Protein AF-A0A8T7GLA3-F1 (afdb_monomer)

pLDDT: mean 78.24, std 24.97, range [33.41, 98.75]

Solvent-accessible surface area (backbone atoms only — not comparable to full-atom values): 12344 Å² total; per-residue (Å²): 142,83,89,78,84,88,80,86,81,84,83,82,81,81,88,79,80,82,88,68,88,82,79,80,79,81,80,80,81,83,77,87,72,87,72,79,88,69,98,75,81,73,80,74,66,59,62,50,69,73,68,49,54,44,80,68,70,45,71,49,79,47,78,35,49,78,40,72,46,48,45,66,37,71,47,84,74,47,76,45,74,75,23,32,35,54,31,32,35,38,39,41,30,40,46,21,38,77,85,63,47,59,69,53,43,47,28,39,18,38,84,92,60,58,43,77,57,80,69,44,76,41,70,94,73,36,40,66,57,47,43,32,32,30,37,35,79,39,61,42,46,99,89,48,51,26,30,30,34,31,39,31,26,83,46,90,56,64,44,69,36,51,86,82,17,31,41,36,41,37,38,44,25,32,29,62,46,80,89,65,77,75,80,79,79,81,86,77,82,83,79,86,84,87,83,85,84,136

Secondary structure (DSSP, 8-state):
--------------------------------------S--SSSSHHHHTS-EEEEEEEEEEE-TT-EE-TT-EEEEEE-TTEEEEEEEEEEEEEB-TT--BSSEEEEEETTEEEE--PEE-GGG-BTTTEEEEEEEE---SS----EEEEE--SSS-EE--TT-EEEEEEEEEEE-TTSTT----------------

Sequence (198 aa):
MNKIYGISIMLALAAAIFSGPMTVSSFAQSTNSTMNMDETIAHSVEEAVSTGLTSVRDSAAILLEGKTLPAGDFIHLYDSTPSHIMNGHIAVKVACDEEQKPVVSVLIGQAPNLVPAELEYISELSQPGKMCLYHVDLMSTDENVITDIAIKNDGTEDIVFGPTSSVVIGVNQIMVSEHEAHGEESHGEETEGHSEEE

Foldseek 3Di:
DDDDDDDDDPPDDDDPPPPDDDDDDDPPDPDPDPDDDDPDPPPPVVVCVVQQKDFDFDKDKFFQAQPKAFAFGKDWDFFQPPKFFAWKKKKWKFAAAQVRHGQKFKWWADPPDTDGADWDWDPVPDDHRGITITMDIDHADPVGTTGTIMIGRNDNGMDRTHPPGIMMMTGGMIGGDPVPPPPDDDDDDDDDDDDDDD

Structure (mmCIF, N/CA/C/O backbone):
data_AF-A0A8T7GLA3-F1
#
_entry.id   AF-A0A8T7GLA3-F1
#
loop_
_atom_site.group_PDB
_atom_site.id
_atom_site.type_symbol
_atom_site.label_atom_id
_atom_site.label_alt_id
_atom_site.label_comp_id
_atom_site.label_asym_id
_atom_site.label_entity_id
_atom_site.label_seq_id
_atom_site.pdbx_PDB_ins_code
_atom_site.Cartn_x
_atom_site.Cartn_y
_atom_site.Cartn_z
_atom_site.occupancy
_atom_site.B_iso_or_equiv
_atom_site.auth_seq_id
_atom_site.auth_comp_id
_atom_site.auth_asym_id
_atom_site.auth_atom_id
_atom_site.pdbx_PDB_model_num
ATOM 1 N N . MET A 1 1 ? -55.300 -10.976 38.439 1.00 49.34 1 MET A N 1
ATOM 2 C CA . MET A 1 1 ? -55.909 -11.985 37.545 1.00 49.34 1 MET A CA 1
ATOM 3 C C . MET A 1 1 ? -56.757 -11.250 36.523 1.00 49.34 1 MET A C 1
ATOM 5 O O . MET A 1 1 ? -57.714 -10.621 36.934 1.00 49.34 1 MET A O 1
ATOM 9 N N . ASN A 1 2 ? -56.350 -11.255 35.251 1.00 43.88 2 ASN A N 1
ATOM 10 C CA . ASN A 1 2 ? -57.221 -11.229 34.069 1.00 43.88 2 ASN A CA 1
ATOM 11 C C . ASN A 1 2 ? -56.346 -11.464 32.830 1.00 43.88 2 ASN A C 1
ATOM 13 O O . ASN A 1 2 ? -55.413 -10.713 32.563 1.00 43.88 2 ASN A O 1
ATOM 17 N N . LYS A 1 3 ? -56.616 -12.582 32.149 1.00 44.94 3 LYS A N 1
ATOM 18 C CA . LYS A 1 3 ? -56.000 -13.007 30.889 1.00 44.94 3 LYS A CA 1
ATOM 19 C C . LYS A 1 3 ? -56.639 -12.219 29.747 1.00 44.94 3 LYS A C 1
ATOM 21 O O . LYS A 1 3 ? -57.864 -12.190 29.671 1.00 44.94 3 LYS A O 1
ATOM 26 N N . ILE A 1 4 ? -55.836 -11.677 28.834 1.00 56.00 4 ILE A N 1
ATOM 27 C CA . ILE A 1 4 ? -56.306 -11.268 27.508 1.00 56.00 4 ILE A CA 1
ATOM 28 C C . ILE A 1 4 ? -55.386 -11.907 26.463 1.00 56.00 4 ILE A C 1
ATOM 30 O O . ILE A 1 4 ? -54.165 -11.789 26.520 1.00 56.00 4 ILE A O 1
ATOM 34 N N . TYR A 1 5 ? -56.042 -12.659 25.583 1.00 51.84 5 TYR A N 1
ATOM 35 C CA . TYR A 1 5 ? -55.587 -13.306 24.356 1.00 51.84 5 TYR A CA 1
ATOM 36 C C . TYR A 1 5 ? -54.812 -12.300 23.475 1.00 51.84 5 TYR A C 1
ATOM 38 O O . TYR A 1 5 ? -55.191 -11.141 23.390 1.00 51.84 5 TYR A O 1
ATOM 46 N N . GLY A 1 6 ? -53.687 -12.627 22.843 1.00 50.59 6 GLY A N 1
ATOM 47 C CA . GLY A 1 6 ? -53.566 -13.708 21.874 1.00 50.59 6 GLY A CA 1
ATOM 48 C C . GLY A 1 6 ? -54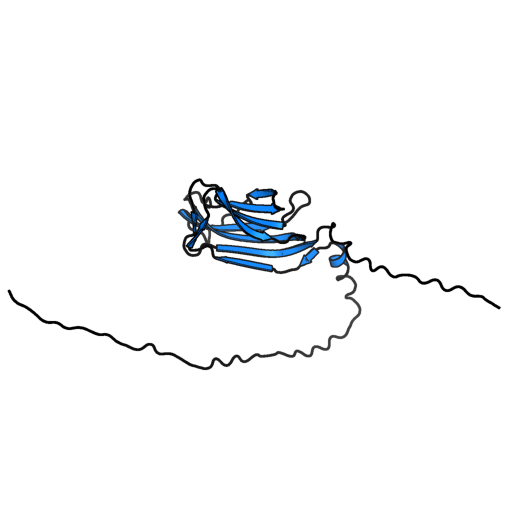.034 -13.227 20.498 1.00 50.59 6 GLY A C 1
ATOM 49 O O . GLY A 1 6 ? -55.111 -13.619 20.070 1.00 50.59 6 GLY A O 1
ATOM 50 N N . ILE A 1 7 ? -53.241 -12.391 19.815 1.00 53.91 7 ILE A N 1
ATOM 51 C CA . ILE A 1 7 ? -53.352 -12.186 18.363 1.00 53.91 7 ILE A CA 1
ATOM 52 C C . ILE A 1 7 ? -51.942 -12.244 17.776 1.00 53.91 7 ILE A C 1
ATOM 54 O O . ILE A 1 7 ? -51.137 -11.326 17.909 1.00 53.91 7 ILE A O 1
ATOM 58 N N . SER A 1 8 ? -51.656 -13.391 17.169 1.00 48.69 8 SER A N 1
ATOM 59 C CA . SER A 1 8 ? -50.499 -13.643 16.324 1.00 48.69 8 SER A CA 1
ATOM 60 C C . SER A 1 8 ? -50.761 -12.979 14.972 1.00 48.69 8 SER A C 1
ATOM 62 O O . SER A 1 8 ? -51.680 -13.381 14.260 1.00 48.69 8 SER A O 1
ATOM 64 N N . ILE A 1 9 ? -50.000 -11.937 14.633 1.00 52.78 9 ILE A N 1
ATOM 65 C CA . ILE A 1 9 ? -50.002 -11.358 13.285 1.00 52.78 9 ILE A CA 1
ATOM 66 C C . ILE A 1 9 ? -48.826 -11.983 12.537 1.00 52.78 9 ILE A C 1
ATOM 68 O O . ILE A 1 9 ? -47.699 -11.496 12.567 1.00 52.78 9 ILE A O 1
ATOM 72 N N . MET A 1 10 ? -49.111 -13.115 11.898 1.00 53.59 10 MET A N 1
ATOM 73 C CA . MET A 1 10 ? -48.344 -13.631 10.768 1.00 53.59 10 MET A CA 1
ATOM 74 C C . MET A 1 10 ? -48.528 -12.652 9.605 1.00 53.59 10 MET A C 1
ATOM 76 O O . MET A 1 10 ? -49.534 -12.706 8.898 1.00 53.59 10 MET A O 1
ATOM 80 N N . LEU A 1 11 ? -47.576 -11.739 9.417 1.00 47.25 11 LEU A N 1
ATOM 81 C CA . LEU A 1 11 ? -47.499 -10.931 8.205 1.00 47.25 11 LEU A CA 1
ATOM 82 C C . LEU A 1 11 ? -46.612 -11.670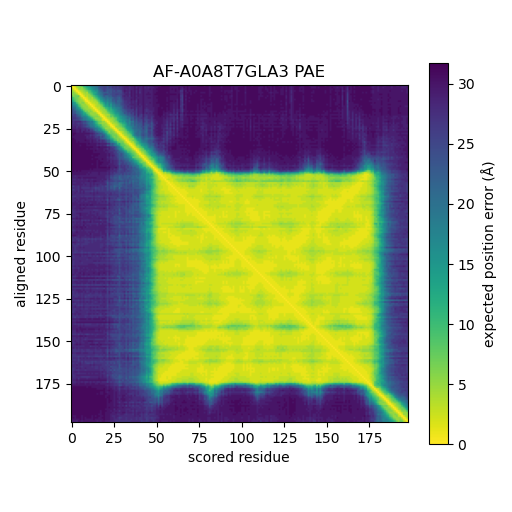 7.196 1.00 47.25 11 LEU A C 1
ATOM 84 O O . LEU A 1 11 ? -45.400 -11.485 7.146 1.00 47.25 11 LEU A O 1
ATOM 88 N N . ALA A 1 12 ? -47.229 -12.556 6.421 1.00 53.78 12 ALA A N 1
ATOM 89 C CA . ALA A 1 12 ? -46.631 -13.113 5.219 1.00 53.78 12 ALA A CA 1
ATOM 90 C C . ALA A 1 12 ? -47.012 -12.212 4.043 1.00 53.78 12 ALA A C 1
ATOM 92 O O . ALA A 1 12 ? -48.188 -12.155 3.694 1.00 53.78 12 ALA A O 1
ATOM 93 N N . LEU A 1 13 ? -46.050 -11.536 3.409 1.00 44.47 13 LEU A N 1
ATOM 94 C CA . LEU A 1 13 ? -46.281 -10.989 2.074 1.00 44.47 13 LEU A CA 1
ATOM 95 C C . LEU A 1 13 ? -45.017 -11.033 1.200 1.00 44.47 13 LEU A C 1
ATOM 97 O O . LEU A 1 13 ? -44.117 -10.209 1.309 1.00 44.47 13 LEU A O 1
ATOM 101 N N . ALA A 1 14 ? -45.033 -12.052 0.336 1.00 48.28 14 ALA A N 1
ATOM 102 C CA . ALA A 1 14 ? -44.617 -12.073 -1.065 1.00 48.28 14 ALA A CA 1
ATOM 103 C C . ALA A 1 14 ? -43.202 -11.584 -1.438 1.00 48.28 14 ALA A C 1
ATOM 105 O O . ALA A 1 14 ? -42.997 -10.440 -1.834 1.00 48.28 14 ALA A O 1
ATOM 106 N N . ALA A 1 15 ? -42.259 -12.530 -1.490 1.00 48.44 15 ALA A N 1
ATOM 107 C CA . ALA A 1 15 ? -41.111 -12.434 -2.386 1.00 48.44 15 ALA A CA 1
ATOM 108 C C . ALA A 1 15 ? -41.593 -12.613 -3.838 1.00 48.44 15 ALA A C 1
ATOM 110 O O . ALA A 1 15 ? -41.929 -13.719 -4.263 1.00 48.44 15 ALA A O 1
ATOM 111 N N . ALA A 1 16 ? -41.658 -11.520 -4.598 1.00 50.34 16 ALA A N 1
ATOM 112 C CA . ALA A 1 16 ? -41.840 -11.579 -6.042 1.00 50.34 16 ALA A CA 1
ATOM 113 C C . ALA A 1 16 ? -40.512 -12.001 -6.688 1.00 50.34 16 ALA A C 1
ATOM 115 O O . ALA A 1 16 ? -39.596 -11.197 -6.845 1.00 50.34 16 ALA A O 1
ATOM 116 N N . ILE A 1 17 ? -40.399 -13.283 -7.037 1.00 54.44 17 ILE A N 1
ATOM 117 C CA . ILE A 1 17 ? -39.294 -13.804 -7.845 1.00 54.44 17 ILE A CA 1
ATOM 118 C C . ILE A 1 17 ? -39.554 -13.366 -9.287 1.00 54.44 17 ILE A C 1
ATOM 120 O O . ILE A 1 17 ? -40.409 -13.919 -9.976 1.00 54.44 17 ILE A O 1
ATOM 124 N N . PHE A 1 18 ? -38.836 -12.340 -9.734 1.00 48.19 18 PHE A N 1
ATOM 125 C CA . PHE A 1 18 ? -38.857 -11.893 -11.122 1.00 48.19 18 PHE A CA 1
ATOM 126 C C . PHE A 1 18 ? -37.907 -12.785 -11.939 1.00 48.19 18 PHE A C 1
ATOM 128 O O . PHE A 1 18 ? -36.746 -12.454 -12.155 1.00 48.19 18 PHE A O 1
ATOM 135 N N . SER A 1 19 ? -38.376 -13.964 -12.356 1.00 54.00 19 SER A N 1
ATOM 136 C CA . SER A 1 19 ? -37.666 -14.823 -13.312 1.00 54.00 19 SER A CA 1
ATOM 137 C C . SER A 1 19 ? -37.956 -14.355 -14.741 1.00 54.00 19 SER A C 1
ATOM 139 O O . SER A 1 19 ? -38.831 -14.893 -15.419 1.00 54.00 19 SER A O 1
ATOM 141 N N . GLY A 1 20 ? -37.247 -13.316 -15.180 1.00 49.53 20 GLY A N 1
ATOM 142 C CA . GLY A 1 20 ? -37.184 -12.909 -16.585 1.00 49.53 20 GLY A CA 1
ATOM 143 C C . GLY A 1 20 ? -35.892 -13.422 -17.234 1.00 49.53 20 GLY A C 1
ATOM 144 O O . GLY A 1 20 ? -34.832 -13.279 -16.624 1.00 49.53 20 GLY A O 1
ATOM 145 N N . PRO A 1 21 ? -35.923 -14.007 -18.446 1.00 57.28 21 PRO A N 1
ATOM 146 C CA . PRO A 1 21 ? -34.696 -14.300 -19.175 1.00 57.28 21 PRO A CA 1
ATOM 147 C C . PRO A 1 21 ? -34.042 -12.980 -19.609 1.00 57.28 21 PRO A C 1
ATOM 149 O O . PRO A 1 21 ? -34.578 -12.264 -20.453 1.00 57.28 21 PRO A O 1
ATOM 152 N N . MET A 1 22 ? -32.881 -12.645 -19.037 1.00 55.03 22 MET A N 1
ATOM 153 C CA . MET A 1 22 ? -32.002 -11.627 -19.616 1.00 55.03 22 MET A CA 1
ATOM 154 C C . MET A 1 22 ? -31.403 -12.197 -20.903 1.00 55.03 22 MET A C 1
ATOM 156 O O . MET A 1 22 ? -30.490 -13.019 -20.877 1.00 55.03 22 MET A O 1
ATOM 160 N N . THR A 1 23 ? -31.938 -11.776 -22.044 1.00 50.97 23 THR A N 1
ATOM 161 C CA . THR A 1 23 ? -31.300 -11.967 -23.344 1.00 50.97 23 THR A CA 1
ATOM 162 C C . THR A 1 23 ? -30.118 -11.007 -23.444 1.00 50.97 23 THR A C 1
ATOM 164 O O . THR A 1 23 ? -30.303 -9.803 -23.617 1.00 50.97 23 THR A O 1
ATOM 167 N N . VAL A 1 24 ? -28.900 -11.528 -23.324 1.00 51.94 24 VAL A N 1
ATOM 168 C CA . VAL A 1 24 ? -27.679 -10.815 -23.714 1.00 51.94 24 VAL A CA 1
ATOM 169 C C . VAL A 1 24 ? -27.588 -10.817 -25.238 1.00 51.94 24 VAL A C 1
ATOM 171 O O . VAL A 1 24 ? -27.260 -11.828 -25.853 1.00 51.94 24 VAL A O 1
ATOM 174 N N . SER A 1 25 ? -27.898 -9.682 -25.861 1.00 48.75 25 SER A N 1
ATOM 175 C CA . SER A 1 25 ? -27.565 -9.444 -27.265 1.00 48.75 25 SER A CA 1
ATOM 176 C C . SER A 1 25 ? -26.086 -9.067 -27.356 1.00 48.75 25 SER A C 1
ATOM 178 O O . SER A 1 25 ? -25.726 -7.910 -27.145 1.00 48.75 25 SER A O 1
ATOM 180 N N . SER A 1 26 ? -25.217 -10.032 -27.662 1.00 41.69 26 SER A N 1
ATOM 181 C CA . SER A 1 26 ? -23.860 -9.733 -28.133 1.00 41.69 26 SER A CA 1
ATOM 182 C C . SER A 1 26 ? -23.960 -9.056 -29.498 1.00 41.69 26 SER A C 1
ATOM 184 O O . SER A 1 26 ? -24.255 -9.705 -30.499 1.00 41.69 26 SER A O 1
ATOM 186 N N . PHE A 1 27 ? -23.696 -7.753 -29.559 1.00 52.34 27 PHE A N 1
ATOM 187 C CA . PHE A 1 27 ? -23.366 -7.099 -30.820 1.00 52.34 27 PHE A CA 1
ATOM 188 C C . PHE A 1 27 ? -21.890 -7.366 -31.117 1.00 52.34 27 PHE A C 1
ATOM 190 O O . PHE A 1 27 ? -21.010 -6.664 -30.630 1.00 52.34 27 PHE A O 1
ATOM 197 N N . ALA A 1 28 ? -21.614 -8.398 -31.913 1.00 45.25 28 ALA A N 1
ATOM 198 C CA . ALA A 1 28 ? -20.342 -8.501 -32.612 1.00 45.25 28 ALA A CA 1
ATOM 199 C C . ALA A 1 28 ? -20.341 -7.443 -33.727 1.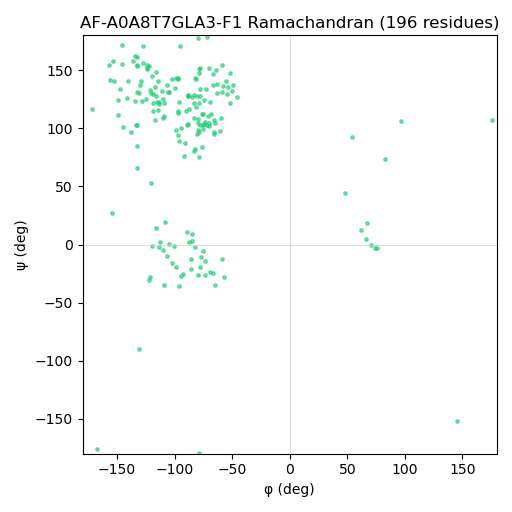00 45.25 28 ALA A C 1
ATOM 201 O O . ALA A 1 28 ? -21.007 -7.613 -34.748 1.00 45.25 28 ALA A O 1
ATOM 202 N N . GLN A 1 29 ? -19.641 -6.324 -33.531 1.00 42.34 29 GLN A N 1
ATOM 203 C CA . GLN A 1 29 ? -19.318 -5.436 -34.646 1.00 42.34 29 GLN A CA 1
ATOM 204 C C . GLN A 1 29 ? -18.145 -6.051 -35.412 1.00 42.34 29 GLN A C 1
ATOM 206 O O . GLN A 1 29 ? -17.002 -5.999 -34.974 1.00 42.34 29 GLN A O 1
ATOM 211 N N . SER A 1 30 ? -18.449 -6.663 -36.556 1.00 42.66 30 SER A N 1
ATOM 212 C CA . SER A 1 30 ? -17.461 -6.929 -37.598 1.00 42.66 30 SER A CA 1
ATOM 213 C C . SER A 1 30 ? -17.254 -5.628 -38.370 1.00 42.66 30 SER A C 1
ATOM 215 O O . SER A 1 30 ? -18.067 -5.255 -39.216 1.00 42.66 30 SER A O 1
ATOM 217 N N . THR A 1 31 ? -16.194 -4.895 -38.045 1.00 40.44 31 THR A N 1
ATOM 218 C CA . THR A 1 31 ? -15.678 -3.833 -38.906 1.00 40.44 31 THR A CA 1
ATOM 219 C C . THR A 1 31 ? -14.677 -4.452 -39.871 1.00 40.44 31 THR A C 1
ATOM 221 O O . THR A 1 31 ? -13.548 -4.784 -39.522 1.00 40.44 31 THR A O 1
ATOM 224 N N . ASN A 1 32 ? -15.123 -4.632 -41.111 1.00 46.34 32 ASN A N 1
ATOM 225 C CA . ASN A 1 32 ? -14.262 -4.966 -42.233 1.00 46.34 32 ASN A CA 1
ATOM 226 C C . ASN A 1 32 ? -13.516 -3.693 -42.662 1.00 46.34 32 ASN A C 1
ATOM 228 O O . ASN A 1 32 ? -13.972 -2.966 -43.544 1.00 46.34 32 ASN A O 1
ATOM 232 N N . SER A 1 33 ? -12.409 -3.388 -41.988 1.00 38.78 33 SER A N 1
ATOM 233 C CA . SER A 1 33 ? -11.501 -2.318 -42.397 1.00 38.78 33 SER A CA 1
ATOM 234 C C . SER A 1 33 ? -10.353 -2.928 -43.187 1.00 38.78 33 SER A C 1
ATOM 236 O O . SER A 1 33 ? -9.359 -3.374 -42.620 1.00 38.78 33 SER A O 1
ATOM 238 N N . THR A 1 34 ? -10.488 -2.944 -44.511 1.00 43.06 34 THR A N 1
ATOM 239 C CA . THR A 1 34 ? -9.358 -3.139 -45.420 1.00 43.06 34 THR A CA 1
ATOM 240 C C . THR A 1 34 ? -8.435 -1.930 -45.266 1.00 43.06 34 THR A C 1
ATOM 242 O O . THR A 1 34 ? -8.684 -0.879 -45.854 1.00 43.06 34 THR A O 1
ATOM 245 N N . MET A 1 35 ? -7.406 -2.037 -44.426 1.00 35.19 35 MET A N 1
ATOM 246 C CA . MET A 1 35 ? -6.334 -1.047 -44.385 1.00 35.19 35 MET A CA 1
ATOM 247 C C . MET A 1 35 ? -5.280 -1.441 -45.412 1.00 35.19 35 MET A C 1
ATOM 249 O O . MET A 1 35 ? -4.674 -2.508 -45.329 1.00 35.19 35 MET A O 1
ATOM 253 N N . ASN A 1 36 ? -5.119 -0.569 -46.404 1.00 39.50 36 ASN A N 1
ATOM 254 C CA . ASN A 1 36 ? -3.977 -0.560 -47.301 1.00 39.50 36 ASN A CA 1
ATOM 255 C C . ASN A 1 36 ? -2.705 -0.564 -46.447 1.00 39.50 36 ASN A C 1
ATOM 257 O O . ASN A 1 36 ? -2.528 0.323 -45.612 1.00 39.50 36 ASN A O 1
ATOM 261 N N . MET A 1 37 ? -1.853 -1.572 -46.641 1.00 47.38 37 MET A N 1
ATOM 262 C CA . MET A 1 37 ? -0.477 -1.515 -46.169 1.00 47.38 37 MET A CA 1
ATOM 263 C C . MET A 1 37 ? 0.206 -0.398 -46.952 1.00 47.38 37 MET A C 1
ATOM 265 O O . MET A 1 37 ? 0.473 -0.558 -48.141 1.00 47.38 37 MET A O 1
ATOM 269 N N . ASP A 1 38 ? 0.416 0.736 -46.294 1.00 33.41 38 ASP A N 1
ATOM 270 C CA . ASP A 1 38 ? 1.442 1.681 -46.696 1.00 33.41 38 ASP A CA 1
ATOM 271 C C . ASP A 1 38 ? 2.600 1.570 -45.704 1.00 33.41 38 ASP A C 1
ATOM 273 O O . ASP A 1 38 ? 2.439 1.478 -44.483 1.00 33.41 38 ASP A O 1
ATOM 277 N N . GLU A 1 39 ? 3.766 1.451 -46.301 1.00 46.47 39 GLU A N 1
ATOM 278 C CA . GLU A 1 39 ? 5.026 0.949 -45.793 1.00 46.47 39 GLU A CA 1
ATOM 279 C C . GLU A 1 39 ? 5.703 2.032 -44.944 1.00 46.47 39 GLU A C 1
ATOM 281 O O . GLU A 1 39 ? 6.602 2.731 -45.400 1.00 46.47 39 GLU A O 1
ATOM 286 N N . THR A 1 40 ? 5.228 2.276 -43.715 1.00 43.28 40 THR A N 1
ATOM 287 C CA . THR A 1 40 ? 5.926 3.199 -42.786 1.00 43.28 40 THR A CA 1
ATOM 288 C C . THR A 1 40 ? 5.673 2.934 -41.294 1.00 43.28 40 THR A C 1
ATOM 290 O O . THR A 1 40 ? 5.798 3.837 -40.471 1.00 43.28 40 THR A O 1
ATOM 293 N N . ILE A 1 41 ? 5.360 1.693 -40.900 1.00 48.34 41 ILE A N 1
ATOM 294 C CA . ILE A 1 41 ? 5.310 1.272 -39.481 1.00 48.34 41 ILE A CA 1
ATOM 295 C C . ILE A 1 41 ? 6.308 0.134 -39.236 1.00 48.34 41 ILE A C 1
ATOM 297 O O . ILE A 1 41 ? 5.966 -0.937 -38.752 1.00 48.34 41 ILE A O 1
ATOM 301 N N . ALA A 1 42 ? 7.564 0.358 -39.613 1.00 42.06 42 ALA A N 1
ATOM 302 C CA . ALA A 1 42 ? 8.684 -0.483 -39.181 1.00 42.06 42 ALA A CA 1
ATOM 303 C C . ALA A 1 42 ? 9.570 0.227 -38.142 1.00 42.06 42 ALA A C 1
ATOM 305 O O . ALA A 1 42 ? 10.402 -0.409 -37.515 1.00 42.06 42 ALA A O 1
ATOM 306 N N . HIS A 1 43 ? 9.371 1.530 -37.898 1.00 39.81 43 HIS A N 1
ATOM 307 C CA . HIS A 1 43 ? 10.313 2.325 -37.100 1.00 39.81 43 HIS A CA 1
ATOM 308 C C . HIS A 1 43 ? 9.857 2.667 -35.672 1.00 39.81 43 HIS A C 1
ATOM 310 O O . HIS A 1 43 ? 10.597 3.323 -34.947 1.00 39.81 43 HIS A O 1
ATOM 316 N N . SER A 1 44 ? 8.665 2.233 -35.249 1.00 41.59 44 SER A N 1
ATOM 317 C CA . SER A 1 44 ? 8.158 2.466 -33.883 1.00 41.59 44 SER A CA 1
ATOM 318 C C . SER A 1 44 ? 7.881 1.185 -33.094 1.00 41.59 44 SER A C 1
ATOM 320 O O . SER A 1 44 ? 7.455 1.262 -31.946 1.00 41.59 44 SER A O 1
ATOM 322 N N . VAL A 1 45 ? 8.090 0.014 -33.702 1.00 46.53 45 VAL A N 1
ATOM 323 C CA . VAL A 1 45 ? 7.922 -1.292 -33.042 1.00 46.53 45 VAL A CA 1
ATOM 324 C C . VAL A 1 45 ? 9.267 -1.864 -32.580 1.00 46.53 45 VAL A C 1
ATOM 326 O O . VAL A 1 45 ? 9.293 -2.684 -31.671 1.00 46.53 45 VAL A O 1
ATOM 329 N N . GLU A 1 46 ? 10.386 -1.383 -33.131 1.00 42.81 46 GLU A N 1
ATOM 330 C CA . GLU A 1 46 ? 11.726 -1.857 -32.757 1.00 42.81 46 GLU A CA 1
ATOM 331 C C . GLU A 1 46 ? 12.331 -1.148 -31.530 1.00 42.81 46 GLU A C 1
ATOM 3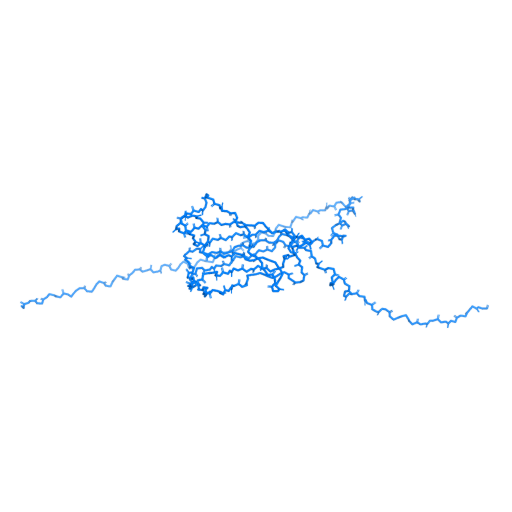33 O O . GLU A 1 46 ? 13.161 -1.737 -30.845 1.00 42.81 46 GLU A O 1
ATOM 338 N N . GLU A 1 47 ? 11.883 0.058 -31.155 1.00 41.91 47 GLU A N 1
ATOM 339 C CA . GLU A 1 47 ? 12.422 0.734 -29.954 1.00 41.91 47 GLU A CA 1
ATOM 340 C C . GLU A 1 47 ? 11.830 0.229 -28.627 1.00 41.91 47 GLU A C 1
ATOM 342 O O . GLU A 1 47 ? 12.503 0.264 -27.597 1.00 41.91 47 GLU A O 1
ATOM 347 N N . ALA A 1 48 ? 10.602 -0.302 -28.626 1.00 44.34 48 ALA A N 1
ATOM 348 C CA . ALA A 1 48 ? 10.021 -0.909 -27.423 1.00 44.34 48 ALA A CA 1
ATOM 349 C C . ALA A 1 48 ? 10.649 -2.279 -27.103 1.00 44.34 48 ALA A C 1
ATOM 351 O O . ALA A 1 48 ? 10.720 -2.676 -25.944 1.00 44.34 48 A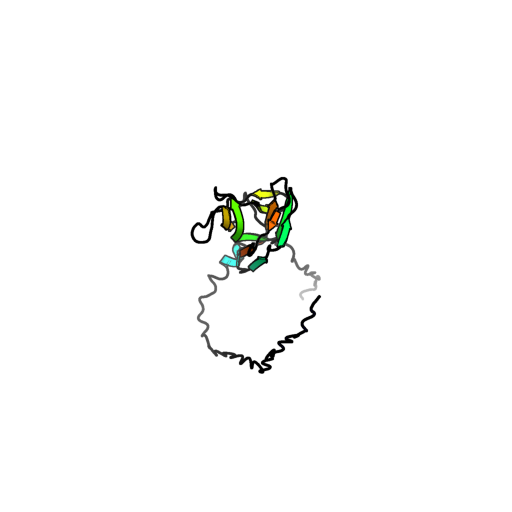LA A O 1
ATOM 352 N N . VAL A 1 49 ? 11.166 -2.974 -28.119 1.00 49.38 49 VAL A N 1
ATOM 353 C CA . VAL A 1 49 ? 11.863 -4.260 -27.962 1.00 49.38 49 VAL A CA 1
ATOM 354 C C . VAL A 1 49 ? 13.301 -4.066 -27.454 1.00 49.38 49 VAL A C 1
ATOM 356 O O . VAL A 1 49 ? 13.866 -4.978 -26.863 1.00 49.38 49 VAL A O 1
ATOM 359 N N . SER A 1 50 ? 13.876 -2.863 -27.583 1.00 52.38 50 SER A N 1
ATOM 360 C CA . SER A 1 50 ? 15.253 -2.580 -27.150 1.00 52.38 50 SER A CA 1
ATOM 361 C C . SER A 1 50 ? 15.401 -2.191 -25.671 1.00 52.38 50 SER A C 1
ATOM 363 O O . SER A 1 50 ? 16.529 -2.147 -25.187 1.00 52.38 50 SER A O 1
ATOM 365 N N . THR A 1 51 ? 14.316 -1.884 -24.949 1.00 61.16 51 THR A N 1
ATOM 366 C CA . THR A 1 51 ? 14.380 -1.441 -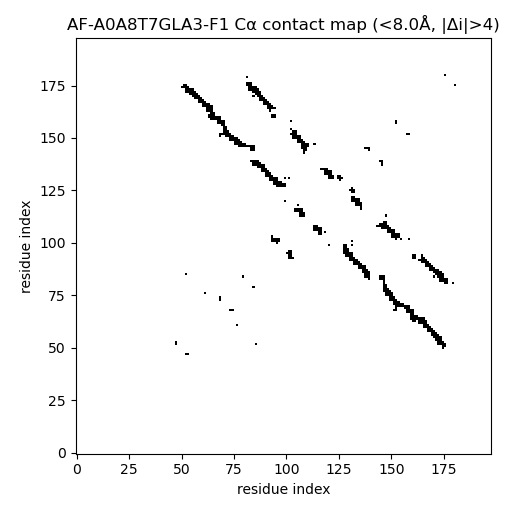23.535 1.00 61.16 51 THR A CA 1
ATOM 367 C C . THR A 1 51 ? 13.839 -2.466 -22.539 1.00 61.16 51 THR A C 1
ATOM 369 O O . THR A 1 51 ? 13.874 -2.217 -21.340 1.00 61.16 51 THR A O 1
ATOM 372 N N . GLY A 1 52 ? 13.290 -3.597 -23.002 1.00 78.00 52 GLY A N 1
ATOM 373 C CA . GLY A 1 52 ? 12.634 -4.583 -22.131 1.00 78.00 52 GLY A CA 1
ATOM 374 C C . GLY A 1 52 ? 11.344 -4.083 -21.459 1.00 78.00 52 GLY A C 1
ATOM 375 O O . GLY A 1 52 ? 10.753 -4.805 -20.655 1.00 78.00 52 GLY A O 1
ATOM 376 N N . LEU A 1 53 ? 10.885 -2.866 -21.779 1.00 89.94 53 LEU A N 1
ATOM 377 C CA . LEU A 1 53 ? 9.703 -2.238 -21.194 1.00 89.94 53 LEU A CA 1
ATOM 378 C C . LEU A 1 53 ? 8.422 -2.755 -21.864 1.00 89.94 53 LEU A C 1
ATOM 380 O O . LEU A 1 53 ? 8.181 -2.532 -23.049 1.00 89.94 53 LEU A O 1
ATOM 384 N N . THR A 1 54 ? 7.552 -3.386 -21.081 1.00 94.25 54 THR A N 1
ATOM 385 C CA . THR A 1 54 ? 6.283 -3.965 -21.541 1.00 94.25 54 THR A CA 1
ATOM 386 C C . THR A 1 54 ? 5.101 -3.276 -20.869 1.00 94.25 54 THR A C 1
ATOM 388 O O . THR A 1 54 ? 5.103 -3.067 -19.657 1.00 94.25 54 THR A O 1
ATOM 391 N N . SER A 1 55 ? 4.053 -2.943 -21.630 1.00 95.25 55 SER A N 1
ATOM 392 C CA . SER A 1 55 ? 2.784 -2.475 -21.054 1.00 95.25 55 SER A CA 1
ATOM 393 C C . SER A 1 55 ? 1.861 -3.654 -20.744 1.00 95.25 55 SER A C 1
ATOM 395 O O . SER A 1 55 ? 1.614 -4.476 -21.622 1.00 95.25 55 SER A O 1
ATOM 397 N N . VAL A 1 56 ? 1.337 -3.723 -19.515 1.00 94.19 56 VAL A N 1
ATOM 398 C CA . VAL A 1 56 ? 0.562 -4.882 -19.020 1.00 94.19 56 VAL A CA 1
ATOM 399 C C . VAL A 1 56 ? -0.862 -4.557 -18.571 1.00 94.19 56 VAL A C 1
ATOM 401 O O . VAL A 1 56 ? -1.734 -5.409 -18.705 1.00 94.19 56 VAL A O 1
ATOM 404 N N . ARG A 1 57 ? -1.136 -3.323 -18.119 1.00 92.38 57 ARG A N 1
ATOM 405 C CA . ARG A 1 57 ? -2.461 -2.893 -17.614 1.00 92.38 57 ARG A CA 1
ATOM 406 C C . ARG A 1 57 ? -3.068 -3.875 -16.598 1.00 92.38 57 ARG A C 1
ATOM 408 O O . ARG A 1 57 ? -4.253 -4.203 -16.678 1.00 92.38 57 ARG A O 1
ATOM 415 N N . ASP A 1 58 ? -2.254 -4.345 -15.667 1.00 95.88 58 ASP A N 1
ATOM 416 C CA . ASP A 1 58 ? -2.691 -5.224 -14.593 1.00 95.88 58 ASP A CA 1
ATOM 417 C C . ASP A 1 58 ? -3.299 -4.400 -13.449 1.00 95.88 58 ASP A C 1
ATOM 419 O O . ASP A 1 58 ? -2.854 -3.287 -13.159 1.00 95.88 58 ASP A O 1
ATOM 423 N N . SER A 1 59 ? -4.349 -4.915 -12.814 1.00 96.56 59 SER A N 1
ATOM 424 C CA . SER A 1 59 ? -4.971 -4.241 -11.678 1.00 96.56 59 SER A CA 1
ATOM 425 C C . SER A 1 59 ? -5.642 -5.217 -10.724 1.00 96.56 59 SER A C 1
ATOM 427 O O . SER A 1 59 ? -6.321 -6.155 -11.143 1.00 96.56 59 SER A O 1
ATOM 429 N N . ALA A 1 60 ? -5.516 -4.943 -9.430 1.00 96.50 60 ALA A N 1
ATOM 430 C CA . ALA A 1 60 ? -6.130 -5.721 -8.368 1.00 96.50 60 ALA A CA 1
ATOM 431 C C . ALA A 1 60 ? -6.871 -4.804 -7.393 1.00 96.50 60 ALA A C 1
ATOM 433 O O . ALA A 1 60 ? -6.360 -3.761 -6.994 1.00 96.50 60 ALA A O 1
ATOM 434 N N . ALA A 1 61 ? -8.068 -5.216 -6.973 1.00 97.62 61 ALA A N 1
ATOM 435 C CA . ALA A 1 61 ? -8.823 -4.572 -5.903 1.00 97.62 61 ALA A CA 1
ATOM 436 C C . ALA A 1 61 ? -9.000 -5.563 -4.747 1.00 97.62 61 ALA A C 1
ATOM 438 O O . ALA A 1 61 ? -9.770 -6.521 -4.833 1.00 97.62 61 ALA A O 1
ATOM 439 N N . ILE A 1 62 ? -8.277 -5.331 -3.656 1.00 98.31 62 ILE A N 1
ATOM 440 C CA . ILE A 1 62 ? -8.292 -6.155 -2.456 1.00 98.31 62 ILE A CA 1
ATOM 441 C C . ILE A 1 62 ? -9.239 -5.516 -1.444 1.00 98.31 62 ILE A C 1
ATOM 443 O O . ILE A 1 62 ? -8.973 -4.439 -0.910 1.00 98.31 62 ILE A O 1
ATOM 447 N N . LEU A 1 63 ? -10.351 -6.194 -1.157 1.00 98.12 63 LEU A N 1
ATOM 448 C CA . LEU A 1 63 ? -11.289 -5.782 -0.115 1.00 98.12 63 LEU A CA 1
ATOM 449 C C . LEU A 1 63 ? -10.794 -6.277 1.243 1.00 98.12 63 LEU A C 1
ATOM 451 O O . LEU A 1 63 ? -10.602 -7.480 1.441 1.00 98.12 63 LEU A O 1
ATOM 455 N N . LEU A 1 64 ? -10.591 -5.348 2.173 1.00 98.12 64 LEU A N 1
ATOM 456 C CA . LEU A 1 64 ? -10.043 -5.633 3.497 1.00 98.12 64 LEU A CA 1
ATOM 457 C C . LEU A 1 64 ? -11.104 -5.655 4.593 1.00 98.12 64 LEU A C 1
ATOM 459 O O . LEU A 1 64 ? -10.829 -6.182 5.662 1.00 98.12 64 LEU A O 1
ATOM 463 N N . GLU A 1 65 ? -12.299 -5.123 4.339 1.00 97.88 65 GLU A N 1
ATOM 464 C CA . GLU A 1 65 ? -13.391 -5.071 5.316 1.00 97.88 65 GLU A CA 1
ATOM 465 C C . GLU A 1 65 ? -13.590 -6.401 6.063 1.00 97.88 65 GLU A C 1
ATOM 467 O O . GLU A 1 65 ? -13.726 -7.470 5.463 1.00 97.88 65 GLU A O 1
ATOM 472 N N . GLY A 1 66 ? -13.597 -6.319 7.395 1.00 97.19 66 GLY A N 1
ATOM 473 C CA . GLY A 1 66 ? -13.793 -7.459 8.286 1.00 97.19 66 GLY A CA 1
ATOM 474 C C . GLY A 1 66 ? -12.584 -8.389 8.424 1.00 97.19 66 GLY A C 1
ATOM 475 O O . GLY A 1 66 ? -12.653 -9.338 9.204 1.00 97.19 66 GLY A O 1
ATOM 476 N N . LYS A 1 67 ? -11.479 -8.145 7.708 1.00 97.88 67 LYS A N 1
ATOM 477 C CA . LYS A 1 67 ? -10.215 -8.853 7.937 1.00 97.88 67 LYS A CA 1
ATOM 478 C C . LYS A 1 67 ? -9.505 -8.284 9.162 1.00 97.88 67 LYS A C 1
ATOM 480 O O . LYS A 1 67 ? -9.623 -7.097 9.470 1.00 97.88 67 LYS A O 1
ATOM 485 N N . THR A 1 68 ? -8.720 -9.139 9.805 1.00 98.31 68 THR A N 1
ATOM 486 C CA . THR A 1 68 ? -7.836 -8.762 10.906 1.00 98.31 68 THR A CA 1
ATOM 487 C C . THR A 1 68 ? -6.389 -8.869 10.449 1.00 98.31 68 THR A C 1
ATOM 489 O O . THR A 1 68 ? -6.011 -9.891 9.876 1.00 98.31 68 THR A O 1
ATOM 492 N N . LEU A 1 69 ? -5.594 -7.835 10.711 1.00 98.56 69 LEU A N 1
ATOM 493 C CA . LEU A 1 69 ? -4.147 -7.835 10.534 1.00 98.56 69 LEU A CA 1
ATOM 494 C C . LEU A 1 69 ? -3.470 -7.814 11.911 1.00 98.56 69 LEU A C 1
ATOM 496 O O . LEU A 1 69 ? -3.550 -6.786 12.595 1.00 98.56 69 LEU A O 1
ATOM 500 N N . PRO A 1 70 ? -2.834 -8.921 12.334 1.00 98.62 70 PRO A N 1
ATOM 501 C CA . PRO A 1 70 ? -2.192 -8.993 13.638 1.00 98.62 70 PRO A CA 1
ATOM 502 C C . PRO A 1 70 ? -1.104 -7.937 13.844 1.00 98.62 70 PRO A C 1
ATOM 504 O O . PRO A 1 70 ? -0.496 -7.454 12.885 1.00 98.62 70 PRO A O 1
ATOM 507 N N . ALA A 1 71 ? -0.853 -7.584 15.102 1.00 98.31 71 ALA A N 1
ATOM 508 C CA . ALA A 1 71 ? 0.229 -6.675 15.479 1.00 98.31 71 ALA A CA 1
ATOM 509 C C . ALA A 1 71 ? 1.595 -7.141 14.943 1.00 98.31 71 ALA A C 1
ATOM 511 O O . ALA A 1 71 ? 1.995 -8.288 15.148 1.00 98.31 71 ALA A O 1
ATOM 512 N N . GLY A 1 72 ? 2.330 -6.242 14.284 1.00 97.75 72 GLY A N 1
ATOM 513 C CA . GLY A 1 72 ? 3.651 -6.524 13.716 1.00 97.75 72 GLY A CA 1
ATOM 514 C C . GLY A 1 72 ? 3.654 -7.386 12.448 1.00 97.75 72 GLY A C 1
ATOM 515 O O . GLY A 1 72 ? 4.729 -7.608 11.888 1.00 97.75 72 GLY A O 1
ATOM 516 N N . ASP A 1 73 ? 2.492 -7.858 11.995 1.00 98.38 73 ASP A N 1
ATOM 517 C CA . ASP A 1 73 ? 2.355 -8.739 10.836 1.00 98.38 73 ASP A CA 1
ATOM 518 C C . ASP A 1 73 ? 2.034 -7.956 9.551 1.00 98.38 73 ASP A C 1
ATOM 520 O O . ASP A 1 73 ? 1.756 -6.749 9.568 1.00 98.38 73 ASP A O 1
ATOM 524 N N . PHE A 1 74 ? 2.084 -8.646 8.414 1.00 98.19 74 PHE A N 1
ATOM 525 C CA . PHE A 1 74 ? 1.848 -8.074 7.096 1.00 98.19 74 PHE A CA 1
ATOM 526 C C . PHE A 1 74 ? 0.951 -8.957 6.223 1.00 98.19 74 PHE A C 1
ATOM 528 O O . PHE A 1 74 ? 0.826 -10.163 6.415 1.00 98.19 74 PHE A O 1
ATOM 535 N N . ILE A 1 75 ? 0.329 -8.341 5.220 1.00 98.12 75 ILE A N 1
ATOM 536 C CA . ILE A 1 75 ? -0.347 -9.039 4.124 1.00 98.12 75 ILE A CA 1
ATOM 537 C C . ILE A 1 75 ? 0.433 -8.733 2.854 1.00 98.12 75 ILE A C 1
ATOM 539 O O . ILE A 1 75 ? 0.559 -7.568 2.473 1.00 98.12 75 ILE A O 1
ATOM 543 N N . HIS A 1 76 ? 0.938 -9.775 2.197 1.00 97.94 76 HIS A N 1
ATOM 544 C CA . HIS A 1 76 ? 1.516 -9.657 0.863 1.00 97.94 76 HIS A CA 1
ATOM 545 C C . HIS A 1 76 ? 0.389 -9.494 -0.164 1.00 97.94 76 HIS A C 1
ATOM 547 O O . HIS A 1 76 ? -0.544 -10.300 -0.181 1.00 97.94 76 HIS A O 1
ATOM 553 N N . LEU A 1 77 ? 0.431 -8.429 -0.965 1.00 97.94 77 LEU A N 1
ATOM 554 C CA . LEU A 1 77 ? -0.678 -8.037 -1.837 1.00 97.94 77 LEU A CA 1
ATOM 555 C C . LEU A 1 77 ? -0.400 -8.270 -3.317 1.00 97.94 77 LEU A C 1
ATOM 557 O O . LEU A 1 77 ? -1.339 -8.562 -4.055 1.00 97.94 77 LEU A O 1
ATOM 561 N N . TYR A 1 78 ? 0.844 -8.100 -3.753 1.00 98.12 78 TYR A N 1
ATOM 562 C CA . TYR A 1 78 ? 1.196 -8.151 -5.165 1.00 98.12 78 TYR A CA 1
ATOM 563 C C . TYR A 1 78 ? 2.662 -8.518 -5.342 1.00 98.12 78 TYR A C 1
ATOM 565 O O . TYR A 1 78 ? 3.495 -8.021 -4.590 1.00 98.12 78 TYR A O 1
ATOM 573 N N . ASP A 1 79 ? 2.941 -9.331 -6.356 1.00 97.31 79 ASP A N 1
ATOM 574 C CA . ASP A 1 79 ? 4.275 -9.779 -6.747 1.00 97.31 79 ASP A CA 1
ATOM 575 C C . ASP A 1 79 ? 4.345 -9.812 -8.278 1.00 97.31 79 ASP A C 1
ATOM 577 O O . ASP A 1 79 ? 3.492 -10.416 -8.933 1.00 97.31 79 ASP A O 1
ATOM 581 N N . SER A 1 80 ? 5.343 -9.133 -8.835 1.00 96.12 80 SER A N 1
ATOM 582 C CA . SER A 1 80 ? 5.620 -9.075 -10.276 1.00 96.12 80 SER A CA 1
ATOM 583 C C . SER A 1 80 ? 6.927 -9.756 -10.677 1.00 96.12 80 SER A C 1
ATOM 585 O O . SER A 1 80 ? 7.267 -9.767 -11.862 1.00 96.12 80 SER A O 1
ATOM 587 N N . THR A 1 81 ? 7.645 -10.358 -9.724 1.00 95.25 81 THR A N 1
ATOM 588 C CA . THR A 1 81 ? 8.895 -11.090 -9.956 1.00 95.25 81 THR A CA 1
ATOM 589 C C . THR A 1 81 ? 8.716 -12.105 -11.096 1.00 95.25 81 THR A C 1
ATOM 591 O O . THR A 1 81 ? 7.732 -12.848 -11.098 1.00 95.25 81 THR A O 1
ATOM 594 N N . PRO A 1 82 ? 9.631 -12.165 -12.086 1.00 93.75 82 PRO A N 1
ATOM 595 C CA . PRO A 1 82 ? 10.959 -11.531 -12.157 1.00 93.75 82 PRO A CA 1
ATOM 596 C C . PRO A 1 82 ? 10.988 -10.118 -12.775 1.00 93.75 82 PRO A C 1
ATOM 598 O O . PRO A 1 82 ? 12.068 -9.608 -13.085 1.00 93.75 82 PRO A O 1
ATOM 601 N N . SER A 1 83 ? 9.831 -9.488 -12.991 1.00 95.00 83 SER A N 1
ATOM 602 C CA . SER A 1 83 ? 9.721 -8.163 -13.612 1.00 95.00 83 SER A CA 1
ATOM 603 C C . SER A 1 83 ? 9.557 -7.057 -12.577 1.00 95.00 83 SER A C 1
ATOM 605 O O . SER A 1 83 ? 8.866 -7.231 -11.581 1.00 95.00 83 SER A O 1
ATOM 607 N N . HIS A 1 84 ? 10.156 -5.899 -12.827 1.00 95.12 84 HIS A N 1
ATOM 608 C CA . HIS A 1 84 ? 10.064 -4.729 -11.957 1.00 95.12 84 HIS A CA 1
ATOM 609 C C . HIS A 1 84 ? 8.984 -3.767 -12.452 1.00 95.12 84 HIS A C 1
ATOM 611 O O . HIS A 1 84 ? 8.815 -3.576 -13.658 1.00 95.12 84 HIS A O 1
ATOM 617 N N . ILE A 1 85 ? 8.263 -3.135 -11.528 1.00 97.25 85 ILE A N 1
ATOM 618 C CA . ILE A 1 85 ? 7.197 -2.175 -11.824 1.00 97.25 85 ILE A CA 1
ATOM 619 C C . ILE A 1 85 ? 7.827 -0.854 -12.269 1.00 97.25 85 ILE A C 1
ATOM 621 O O . ILE A 1 85 ? 8.436 -0.147 -11.467 1.00 97.25 85 ILE A O 1
ATOM 625 N N . MET A 1 86 ? 7.655 -0.495 -13.540 1.00 96.94 86 MET A N 1
ATOM 626 C CA . MET A 1 86 ? 8.181 0.754 -14.109 1.00 96.94 86 MET A CA 1
ATOM 627 C C . MET A 1 86 ? 7.155 1.884 -14.089 1.00 96.94 86 MET A C 1
ATOM 629 O O . MET A 1 86 ? 7.520 3.055 -14.043 1.00 96.94 86 MET A O 1
ATOM 633 N N . ASN A 1 87 ? 5.868 1.539 -14.118 1.00 97.38 87 ASN A N 1
ATOM 634 C CA . ASN A 1 87 ? 4.787 2.488 -13.917 1.00 97.38 87 ASN A CA 1
ATOM 635 C C . ASN A 1 87 ? 3.595 1.790 -13.268 1.00 97.38 87 ASN A C 1
ATOM 637 O O . ASN A 1 87 ? 3.055 0.825 -13.815 1.00 97.38 87 ASN A O 1
ATOM 641 N N . GLY A 1 88 ? 3.150 2.323 -12.141 1.00 97.81 88 GLY A N 1
ATOM 642 C CA . GLY A 1 88 ? 1.947 1.889 -11.456 1.00 97.81 88 GLY A CA 1
ATOM 643 C C . GLY A 1 88 ? 1.529 2.881 -10.384 1.00 97.81 88 GLY A C 1
ATOM 644 O O . GLY A 1 88 ? 2.136 3.935 -10.237 1.00 97.81 88 GLY A O 1
ATOM 645 N N . HIS A 1 89 ? 0.486 2.543 -9.643 1.00 98.31 89 HIS A N 1
ATOM 646 C CA . HIS A 1 89 ? 0.046 3.282 -8.470 1.00 98.31 89 HIS A CA 1
ATOM 647 C C . HIS A 1 89 ? -0.699 2.355 -7.513 1.00 98.31 89 HIS A C 1
ATOM 649 O O . HIS A 1 89 ? -1.248 1.320 -7.904 1.00 98.31 89 HIS A O 1
ATOM 655 N N . ILE A 1 90 ? -0.748 2.756 -6.251 1.00 98.62 90 ILE A N 1
ATOM 656 C CA . ILE A 1 90 ? -1.546 2.117 -5.213 1.00 98.62 90 ILE A CA 1
ATOM 657 C C . ILE A 1 90 ? -2.496 3.171 -4.661 1.00 98.62 90 ILE A C 1
ATOM 659 O O . ILE A 1 90 ? -2.067 4.269 -4.324 1.00 98.62 90 ILE A O 1
ATOM 663 N N . ALA A 1 91 ? -3.772 2.829 -4.518 1.00 98.56 91 ALA A N 1
ATOM 664 C CA . ALA A 1 91 ? -4.733 3.597 -3.743 1.00 98.56 91 ALA A CA 1
ATOM 665 C C . ALA A 1 91 ? -5.170 2.782 -2.522 1.00 98.56 91 ALA A C 1
ATOM 667 O O . ALA A 1 91 ? -5.684 1.669 -2.653 1.00 98.56 91 ALA A O 1
ATOM 668 N N . VAL A 1 92 ? -4.982 3.330 -1.324 1.00 98.62 92 VAL A N 1
ATOM 669 C CA . VAL A 1 92 ? -5.301 2.652 -0.063 1.00 98.62 92 VAL A CA 1
ATOM 670 C C . VAL A 1 92 ? -6.352 3.437 0.692 1.00 98.62 92 VAL A C 1
ATOM 672 O O . VAL A 1 92 ? -6.143 4.595 1.041 1.00 98.62 92 VAL A O 1
ATOM 675 N N . LYS A 1 93 ? -7.481 2.789 0.975 1.00 98.62 93 LYS A N 1
ATOM 676 C CA . LYS A 1 93 ? -8.536 3.321 1.831 1.00 98.62 93 LYS A CA 1
ATOM 677 C C . LYS A 1 93 ? -8.563 2.548 3.138 1.00 98.62 93 LYS A C 1
ATOM 679 O O . LYS A 1 93 ? -8.958 1.384 3.159 1.00 98.62 93 LYS A O 1
ATOM 684 N N . VAL A 1 94 ? -8.167 3.196 4.225 1.00 98.44 94 VAL A N 1
ATOM 685 C CA . VAL A 1 94 ? -8.051 2.591 5.561 1.00 98.44 94 VAL A CA 1
ATOM 686 C C . VAL A 1 94 ? -8.406 3.605 6.640 1.00 98.44 94 VAL A C 1
ATOM 688 O O . VAL A 1 94 ? -8.595 4.789 6.357 1.00 98.44 94 VAL A O 1
ATOM 691 N N . ALA A 1 95 ? -8.514 3.136 7.881 1.00 98.00 95 ALA A N 1
ATOM 692 C CA . ALA A 1 95 ? -8.684 4.034 9.007 1.00 98.00 95 ALA A CA 1
ATOM 693 C C . ALA A 1 95 ? -7.455 4.937 9.200 1.00 98.00 95 ALA A C 1
ATOM 695 O O . ALA A 1 95 ? -6.328 4.553 8.877 1.00 98.00 95 ALA A O 1
ATOM 696 N N . CYS A 1 96 ? -7.689 6.131 9.730 1.00 97.75 96 CYS A N 1
ATOM 697 C CA . CYS A 1 96 ? -6.667 7.137 9.995 1.00 97.75 96 CYS A CA 1
ATOM 698 C C . CYS A 1 96 ? -7.012 7.932 11.257 1.00 97.75 96 CYS A C 1
ATOM 700 O O . CYS A 1 96 ? -8.187 8.026 11.625 1.00 97.75 96 CYS A O 1
ATOM 702 N N . ASP A 1 97 ? -6.002 8.507 11.904 1.00 96.69 97 ASP A N 1
ATOM 703 C CA . ASP A 1 97 ? -6.200 9.418 13.034 1.00 96.69 97 ASP A CA 1
ATOM 704 C C . ASP A 1 97 ? -6.605 10.839 12.584 1.00 96.69 97 ASP A C 1
ATOM 706 O O . ASP A 1 97 ? -6.832 11.111 11.398 1.00 96.69 97 ASP A O 1
ATOM 710 N N . GLU A 1 98 ? -6.794 11.741 13.549 1.00 97.56 98 GLU A N 1
ATOM 711 C CA . GLU A 1 98 ? -7.167 13.142 13.296 1.00 97.56 98 GLU A CA 1
ATOM 712 C C . GLU A 1 98 ? -6.033 13.910 12.587 1.00 97.56 98 GLU A C 1
ATOM 714 O O . GLU A 1 98 ? -6.279 14.871 11.855 1.00 97.56 98 GLU A O 1
ATOM 719 N N . GLU A 1 99 ? -4.792 13.443 12.742 1.00 97.50 99 GLU A N 1
ATOM 720 C CA . GLU A 1 99 ? -3.580 13.929 12.085 1.00 97.50 99 GLU A CA 1
ATOM 721 C C . GLU A 1 99 ? -3.349 13.316 10.692 1.00 97.50 99 GLU A C 1
ATOM 723 O O . GLU A 1 99 ? -2.308 13.561 10.084 1.00 97.50 99 GLU A O 1
ATOM 728 N N . GLN A 1 100 ? -4.331 12.580 10.153 1.00 97.31 100 GLN A N 1
ATOM 729 C CA . GLN A 1 100 ? -4.307 11.973 8.814 1.00 97.31 100 GLN A CA 1
ATOM 730 C C . GLN A 1 100 ? -3.269 10.856 8.662 1.00 97.31 100 GLN A C 1
ATOM 732 O O . GLN A 1 100 ? -2.922 10.483 7.539 1.00 97.31 100 GLN A O 1
ATOM 737 N N . LYS A 1 101 ? -2.780 10.280 9.758 1.00 97.12 101 LYS A N 1
ATOM 738 C CA . LYS A 1 101 ? -1.862 9.149 9.709 1.00 97.12 101 LYS A CA 1
ATOM 739 C C . LYS A 1 101 ? -2.649 7.845 9.535 1.00 97.12 101 LYS A C 1
ATOM 741 O O . LYS A 1 101 ? -3.576 7.590 10.308 1.00 97.12 101 LYS A O 1
ATOM 746 N N . PRO A 1 102 ? -2.300 6.996 8.554 1.00 97.75 102 PRO A N 1
ATOM 747 C CA . PRO A 1 102 ? -2.963 5.712 8.370 1.00 97.75 102 PRO A CA 1
ATOM 748 C C . PRO A 1 102 ? -2.612 4.733 9.495 1.00 97.75 102 PRO A C 1
ATOM 750 O O . PRO A 1 102 ? -1.519 4.771 10.062 1.00 97.75 102 PRO A O 1
ATOM 753 N N . VAL A 1 103 ? -3.526 3.802 9.777 1.00 97.06 103 VAL A N 1
ATOM 754 C CA . VAL A 1 103 ? -3.298 2.726 10.763 1.00 97.06 103 VAL A CA 1
ATOM 755 C C . VAL A 1 103 ? -2.333 1.635 10.277 1.00 97.06 103 VAL A C 1
ATOM 757 O O . VAL A 1 103 ? -1.867 0.836 11.081 1.00 97.06 103 VAL A O 1
ATOM 760 N N . VAL A 1 104 ? -2.027 1.593 8.978 1.00 98.12 104 VAL A N 1
ATOM 761 C CA . VAL A 1 104 ? -1.080 0.651 8.358 1.00 98.12 104 VAL A CA 1
ATOM 762 C C . VAL A 1 104 ? -0.044 1.397 7.529 1.00 98.12 104 VAL A C 1
ATOM 764 O O . VAL A 1 104 ? -0.325 2.480 7.015 1.00 98.12 104 VAL A O 1
ATOM 767 N N . SER A 1 105 ? 1.109 0.770 7.326 1.00 98.44 105 SER A N 1
ATOM 768 C CA . SER A 1 105 ? 2.074 1.185 6.307 1.00 98.44 105 SER A CA 1
ATOM 769 C C . SER A 1 105 ? 1.894 0.355 5.043 1.00 98.44 105 SER A C 1
ATOM 771 O O . SER A 1 105 ? 1.661 -0.853 5.113 1.00 98.44 105 SER A O 1
ATOM 773 N N . VAL A 1 106 ? 2.043 0.989 3.883 1.00 98.62 106 VAL A N 1
ATOM 774 C CA . VAL A 1 106 ? 2.251 0.290 2.610 1.00 98.62 106 VAL A CA 1
ATOM 775 C C . VAL A 1 106 ? 3.748 0.089 2.448 1.00 98.62 106 VAL A C 1
ATOM 777 O O . VAL A 1 106 ? 4.504 1.045 2.589 1.00 98.62 106 VAL A O 1
ATOM 780 N N . LEU A 1 107 ? 4.174 -1.139 2.184 1.00 98.69 107 LEU A N 1
ATOM 781 C CA . LEU A 1 107 ? 5.565 -1.482 1.925 1.00 98.69 107 LEU A CA 1
ATOM 782 C C . LEU A 1 107 ? 5.752 -1.781 0.440 1.00 98.69 107 LEU A C 1
ATOM 784 O O . LEU A 1 107 ? 4.931 -2.487 -0.148 1.00 98.69 107 LEU A O 1
ATOM 788 N N . ILE A 1 108 ? 6.841 -1.276 -0.132 1.00 98.56 108 ILE A N 1
ATOM 789 C CA . ILE A 1 108 ? 7.244 -1.500 -1.524 1.00 98.56 108 ILE A CA 1
ATOM 790 C C . ILE A 1 108 ? 8.727 -1.869 -1.584 1.00 98.56 108 ILE A C 1
ATOM 792 O O . ILE A 1 108 ? 9.502 -1.498 -0.700 1.00 98.56 108 ILE A O 1
ATOM 796 N N . GLY A 1 109 ? 9.122 -2.604 -2.618 1.00 98.00 109 GLY A N 1
ATOM 797 C CA . GLY A 1 109 ? 10.514 -2.979 -2.862 1.00 98.00 109 GLY A CA 1
ATOM 798 C C . GLY A 1 109 ? 10.608 -4.367 -3.475 1.00 98.00 109 GLY A C 1
ATOM 799 O O . GLY A 1 109 ? 9.674 -4.814 -4.138 1.00 98.00 109 GLY A O 1
ATOM 800 N N . GLN A 1 110 ? 11.717 -5.052 -3.216 1.00 97.19 110 GLN A N 1
ATOM 801 C CA . GLN A 1 110 ? 11.912 -6.447 -3.597 1.00 97.19 110 GLN A CA 1
ATOM 802 C C . GLN A 1 110 ? 12.040 -7.301 -2.346 1.00 97.19 110 GLN A C 1
ATOM 804 O O . GLN A 1 110 ? 12.929 -7.063 -1.526 1.00 97.19 110 GLN A O 1
ATOM 809 N N . ALA A 1 111 ? 11.181 -8.307 -2.188 1.00 95.94 111 ALA A N 1
ATOM 810 C CA . ALA A 1 111 ? 11.232 -9.191 -1.033 1.00 95.94 111 ALA A CA 1
ATOM 811 C C . ALA A 1 111 ? 12.615 -9.875 -0.919 1.00 95.94 111 ALA A C 1
ATOM 813 O O . ALA A 1 111 ? 13.168 -10.342 -1.915 1.00 95.94 111 ALA A O 1
ATOM 814 N N . PRO A 1 112 ? 13.207 -9.955 0.290 1.00 95.81 112 PRO A N 1
ATOM 815 C CA . PRO A 1 112 ? 12.651 -9.578 1.596 1.00 95.81 112 PRO A CA 1
ATOM 816 C C . PRO A 1 112 ? 12.856 -8.098 1.991 1.00 95.81 112 PRO A C 1
ATOM 818 O O . PRO A 1 112 ? 12.486 -7.702 3.09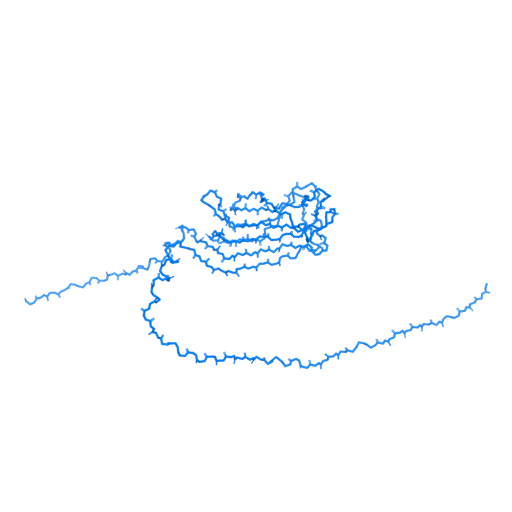4 1.00 95.81 112 PRO A O 1
ATOM 821 N N . ASN A 1 113 ? 13.467 -7.284 1.133 1.00 96.81 113 ASN A N 1
ATOM 822 C CA . ASN A 1 113 ? 13.859 -5.902 1.402 1.00 96.81 113 ASN A CA 1
ATOM 823 C C . ASN A 1 113 ? 12.751 -4.919 0.991 1.00 96.81 113 ASN A C 1
ATOM 825 O O . ASN A 1 113 ? 12.840 -4.253 -0.040 1.00 96.81 113 ASN A O 1
ATOM 829 N N . LEU A 1 114 ? 11.701 -4.827 1.809 1.00 97.69 114 LEU A N 1
ATOM 830 C CA . LEU A 1 114 ? 10.622 -3.854 1.614 1.00 97.69 114 LEU A CA 1
ATOM 831 C C . LEU A 1 114 ? 10.774 -2.668 2.565 1.00 97.69 114 LEU A C 1
ATOM 833 O O . LEU A 1 114 ? 11.127 -2.837 3.735 1.00 97.69 114 LEU A O 1
ATOM 837 N N . VAL A 1 115 ? 10.448 -1.474 2.078 1.00 97.69 115 VAL A N 1
ATOM 838 C CA . VAL A 1 115 ? 10.471 -0.230 2.856 1.00 97.69 115 VAL A CA 1
ATOM 839 C C . VAL A 1 115 ? 9.105 0.459 2.819 1.00 97.69 115 VAL A C 1
ATOM 841 O O . VAL A 1 115 ? 8.365 0.283 1.849 1.00 97.69 115 VAL A O 1
ATOM 844 N N . PRO A 1 116 ? 8.731 1.227 3.860 1.00 98.06 116 PRO A N 1
ATOM 845 C CA . PRO A 1 116 ? 7.503 2.013 3.835 1.00 98.06 116 PRO A CA 1
ATOM 846 C C . PRO A 1 116 ? 7.488 3.015 2.679 1.00 98.06 116 PRO A C 1
ATOM 848 O O . PRO A 1 116 ? 8.445 3.762 2.489 1.00 98.06 116 PRO A O 1
ATOM 851 N N . ALA A 1 117 ? 6.387 3.037 1.936 1.00 97.94 117 ALA A N 1
ATOM 852 C CA . ALA A 1 117 ? 6.140 3.997 0.875 1.00 97.94 117 ALA A CA 1
ATOM 853 C C . ALA A 1 117 ? 5.685 5.350 1.447 1.00 97.94 117 ALA A C 1
ATOM 855 O O . ALA A 1 117 ? 4.974 5.409 2.456 1.00 97.94 117 ALA A O 1
ATOM 856 N N . GLU A 1 118 ? 6.045 6.438 0.770 1.00 97.19 118 GLU A N 1
ATOM 857 C CA . GLU A 1 118 ? 5.540 7.774 1.088 1.00 97.19 118 GLU A CA 1
ATOM 858 C C . GLU A 1 118 ? 4.138 7.946 0.497 1.00 97.19 118 GLU A C 1
ATOM 860 O O . GLU A 1 118 ? 3.959 8.096 -0.708 1.00 97.19 118 GLU A O 1
ATOM 865 N N . LEU A 1 119 ? 3.128 7.876 1.362 1.00 98.19 119 LEU A N 1
ATOM 866 C CA . LEU A 1 119 ? 1.729 7.987 0.971 1.00 98.19 119 LEU A CA 1
ATOM 867 C C . LEU A 1 119 ? 1.293 9.451 0.891 1.00 98.19 119 LEU A C 1
ATOM 869 O O . LEU A 1 119 ? 1.393 10.188 1.874 1.00 98.19 119 LEU A O 1
ATOM 873 N N . GLU A 1 120 ? 0.719 9.850 -0.239 1.00 98.38 120 GLU A N 1
ATOM 874 C CA . GLU A 1 120 ? 0.058 11.143 -0.375 1.00 98.38 120 GLU A CA 1
ATOM 875 C C . GLU A 1 120 ? -1.419 11.026 0.028 1.00 98.38 120 GLU A C 1
ATOM 877 O O . GLU A 1 120 ? -2.166 10.163 -0.436 1.00 98.38 120 GLU A O 1
ATOM 882 N N . TYR A 1 121 ? -1.843 11.911 0.925 1.00 98.38 121 TYR A N 1
ATOM 883 C CA . TYR A 1 121 ? -3.205 11.981 1.439 1.00 98.38 121 TYR A CA 1
ATOM 884 C C . TYR A 1 121 ? -4.143 12.703 0.463 1.00 98.38 121 TYR A C 1
ATOM 886 O O . TYR A 1 121 ? -3.897 13.846 0.085 1.00 98.38 121 TYR A O 1
ATOM 894 N N . ILE A 1 122 ? -5.272 12.073 0.123 1.00 98.50 122 ILE A N 1
ATOM 895 C CA . ILE A 1 122 ? -6.290 12.655 -0.760 1.00 98.50 122 ILE A CA 1
ATOM 896 C C . ILE A 1 122 ? -7.425 13.246 0.075 1.00 98.50 122 ILE A C 1
ATOM 898 O O . ILE A 1 122 ? -8.333 12.537 0.518 1.00 98.50 122 ILE A O 1
ATOM 902 N N . SER A 1 123 ? -7.389 14.558 0.292 1.00 97.88 123 SER A N 1
ATOM 903 C CA . SER A 1 123 ? -8.286 15.245 1.231 1.00 97.88 123 SER A CA 1
ATOM 904 C C . SER A 1 123 ? -9.767 15.198 0.841 1.00 97.88 123 SER A C 1
ATOM 906 O O . SER A 1 123 ? -10.641 15.069 1.695 1.00 97.88 123 SER A O 1
ATOM 908 N N . GLU A 1 124 ? -10.053 15.235 -0.455 1.00 98.12 124 GLU A N 1
ATOM 909 C CA . GLU A 1 124 ? -11.382 15.344 -1.049 1.00 98.12 124 GLU A CA 1
ATOM 910 C C . GLU A 1 124 ? -12.219 14.077 -0.847 1.00 98.12 124 GLU A C 1
ATOM 912 O O . GLU A 1 124 ? -13.450 14.127 -0.882 1.00 98.12 124 GLU A O 1
ATOM 917 N N . LEU A 1 125 ? -11.550 12.940 -0.644 1.00 97.62 125 LEU A N 1
ATOM 918 C CA . LEU A 1 125 ? -12.160 11.616 -0.503 1.00 97.62 125 LEU A CA 1
ATOM 919 C C . LEU A 1 125 ? -11.928 11.009 0.885 1.00 97.62 125 LEU A C 1
ATOM 921 O O . LEU A 1 125 ? -12.171 9.818 1.092 1.00 97.62 125 LEU A O 1
ATOM 925 N N . SER A 1 126 ? -11.489 11.835 1.833 1.00 98.31 126 SER A N 1
ATOM 926 C CA . SER A 1 126 ? -11.081 11.411 3.165 1.00 98.31 126 SER A CA 1
ATOM 927 C C . SER A 1 126 ? -11.870 12.098 4.269 1.00 98.31 126 SER A C 1
ATOM 929 O O . SER A 1 126 ? -12.365 13.216 4.135 1.00 98.31 126 SER A O 1
ATOM 931 N N . GLN A 1 127 ? -11.958 11.415 5.405 1.00 97.94 127 GLN A N 1
ATOM 932 C CA . GLN A 1 127 ? -12.461 11.965 6.651 1.00 97.94 127 GLN A CA 1
ATOM 933 C C . GLN A 1 127 ? -11.483 11.597 7.779 1.00 97.94 127 GLN A C 1
ATOM 935 O O . GLN A 1 127 ? -11.528 10.448 8.236 1.00 97.94 127 GLN A O 1
ATOM 940 N N . PRO A 1 128 ? -10.631 12.544 8.229 1.00 97.62 128 PRO A N 1
ATOM 941 C CA . PRO A 1 128 ? -9.726 12.346 9.364 1.00 97.62 128 PRO A CA 1
ATOM 942 C C . PRO A 1 128 ? -10.460 11.837 10.607 1.00 97.62 128 PRO A C 1
ATOM 944 O O . PRO A 1 128 ? -11.656 12.098 10.782 1.00 97.62 128 PRO A O 1
ATOM 947 N N . GLY A 1 129 ? -9.769 11.026 11.408 1.00 97.12 129 GLY A N 1
ATOM 948 C CA . GLY A 1 129 ? -10.346 10.312 12.551 1.00 97.12 129 GLY A CA 1
ATOM 949 C C . GLY A 1 129 ? -11.306 9.172 12.178 1.00 97.12 129 GLY A C 1
ATOM 950 O O . GLY A 1 129 ? -11.870 8.522 13.062 1.00 97.12 129 GLY A O 1
ATOM 951 N N . LYS A 1 130 ? -11.543 8.924 10.879 1.00 97.12 130 LYS A N 1
ATOM 952 C CA . LYS A 1 130 ? -12.393 7.829 10.395 1.00 97.12 130 LYS A CA 1
ATOM 953 C C . LYS A 1 130 ? -11.718 7.012 9.310 1.00 97.12 130 LYS A C 1
ATOM 955 O O . LYS A 1 130 ? -11.108 6.004 9.624 1.00 97.12 130 LYS A O 1
ATOM 960 N N . MET A 1 131 ? -11.887 7.399 8.047 1.00 98.06 131 MET A N 1
ATOM 961 C CA . MET A 1 131 ? -11.406 6.668 6.878 1.00 98.06 131 MET A CA 1
ATOM 962 C C . MET A 1 131 ? -10.757 7.664 5.934 1.00 98.06 131 MET A C 1
ATOM 964 O O . MET A 1 131 ? -11.409 8.613 5.492 1.00 98.06 131 MET A O 1
ATOM 968 N N . CYS A 1 132 ? -9.502 7.416 5.601 1.00 98.62 132 CYS A N 1
ATOM 969 C CA . CYS A 1 132 ? -8.730 8.232 4.686 1.00 98.62 132 CYS A CA 1
ATOM 970 C C . CYS A 1 132 ? -8.367 7.419 3.445 1.00 98.62 132 CYS A C 1
ATOM 972 O O . CYS A 1 132 ? -8.205 6.197 3.507 1.00 98.62 132 CYS A O 1
ATOM 974 N N . LEU A 1 133 ? -8.274 8.113 2.318 1.00 98.75 133 LEU A N 1
ATOM 975 C CA . LEU A 1 133 ? -7.752 7.608 1.064 1.00 98.75 133 LEU A CA 1
ATOM 976 C C . LEU A 1 133 ? -6.361 8.195 0.848 1.00 98.75 133 LEU A C 1
ATOM 978 O O . LEU A 1 133 ? -6.162 9.407 0.941 1.00 98.75 133 LEU A O 1
ATOM 982 N N . TYR A 1 134 ? -5.430 7.318 0.516 1.00 98.75 134 TYR A N 1
ATOM 983 C CA . TYR A 1 134 ? -4.066 7.666 0.170 1.00 98.75 134 TYR A CA 1
ATOM 984 C C . TYR A 1 134 ? -3.733 7.118 -1.201 1.00 98.75 134 TYR A C 1
ATOM 986 O O . TYR A 1 134 ? -4.309 6.108 -1.620 1.00 98.75 134 TYR A O 1
ATOM 994 N N . HIS A 1 135 ? -2.777 7.749 -1.865 1.00 98.00 135 HIS A N 1
ATOM 995 C CA . HIS A 1 135 ? -2.212 7.239 -3.099 1.00 98.00 135 HIS A CA 1
ATOM 996 C C . HIS A 1 135 ? -0.685 7.288 -3.073 1.00 98.00 135 HIS A C 1
ATOM 998 O O . HIS A 1 135 ? -0.091 8.059 -2.321 1.00 98.00 135 HIS A O 1
ATOM 1004 N N . VAL A 1 136 ? -0.061 6.416 -3.852 1.00 98.38 136 VAL A N 1
ATOM 1005 C CA . VAL A 1 136 ? 1.376 6.445 -4.117 1.00 98.38 136 VAL A CA 1
ATOM 1006 C C . VAL A 1 136 ? 1.626 5.933 -5.524 1.00 98.38 136 VAL A C 1
ATOM 1008 O O . VAL A 1 136 ? 1.071 4.906 -5.920 1.00 98.38 136 VAL A O 1
ATOM 1011 N N . ASP A 1 137 ? 2.462 6.647 -6.268 1.00 98.25 137 ASP A N 1
ATOM 1012 C CA . ASP A 1 137 ? 2.938 6.211 -7.574 1.00 98.25 137 ASP A CA 1
ATOM 1013 C C . ASP A 1 137 ? 4.100 5.226 -7.416 1.00 98.25 137 ASP A C 1
ATOM 1015 O O . ASP A 1 137 ? 4.959 5.361 -6.545 1.00 98.25 137 ASP A O 1
ATOM 1019 N N . LEU A 1 138 ? 4.127 4.217 -8.282 1.00 97.81 138 LEU A N 1
ATOM 1020 C CA . LEU A 1 138 ? 5.158 3.190 -8.319 1.00 97.81 138 LEU A CA 1
ATOM 1021 C C . LEU A 1 138 ? 6.025 3.380 -9.554 1.00 97.81 138 LEU A C 1
ATOM 1023 O O . LEU A 1 138 ? 5.540 3.316 -10.688 1.00 97.81 138 LEU A O 1
ATOM 1027 N N . MET A 1 139 ? 7.317 3.563 -9.319 1.00 96.12 139 MET A N 1
ATOM 1028 C CA . MET A 1 139 ? 8.318 3.661 -10.368 1.00 96.12 139 MET A CA 1
ATOM 1029 C C . MET A 1 139 ? 9.639 3.113 -9.844 1.00 96.12 139 MET A C 1
ATOM 1031 O O . MET A 1 139 ? 10.252 3.709 -8.959 1.00 96.12 139 MET A O 1
ATOM 1035 N N . SER A 1 140 ? 10.063 1.971 -10.380 1.00 96.06 140 SER A N 1
ATOM 1036 C CA . SER A 1 140 ? 11.374 1.414 -10.058 1.00 96.06 140 SER A CA 1
ATOM 1037 C C . SER A 1 140 ? 12.491 2.304 -10.598 1.00 96.06 140 SER A C 1
ATOM 1039 O O . SER A 1 140 ? 12.371 2.909 -11.667 1.00 96.06 140 SER A O 1
ATOM 1041 N N . THR A 1 141 ? 13.597 2.342 -9.865 1.00 92.50 141 THR A N 1
ATOM 1042 C CA . THR A 1 141 ? 14.870 2.932 -10.290 1.00 92.50 141 THR A CA 1
ATOM 1043 C C . THR A 1 141 ? 15.991 1.915 -10.099 1.00 92.50 141 THR A C 1
ATOM 1045 O O . THR A 1 141 ? 15.795 0.896 -9.437 1.00 92.50 141 THR A O 1
ATOM 1048 N N . ASP A 1 142 ? 17.184 2.212 -10.614 1.00 87.06 142 ASP A N 1
ATOM 1049 C CA . ASP A 1 142 ? 18.367 1.356 -10.435 1.00 87.06 142 ASP A CA 1
ATOM 1050 C C . ASP A 1 142 ? 18.706 1.108 -8.952 1.00 87.06 142 ASP A C 1
ATOM 1052 O O . ASP A 1 142 ? 19.266 0.074 -8.597 1.00 87.06 142 ASP A O 1
ATOM 1056 N N . GLU A 1 143 ? 18.357 2.053 -8.073 1.00 88.56 143 GLU A N 1
ATOM 1057 C CA . GLU A 1 143 ? 18.590 1.959 -6.627 1.00 88.56 143 GLU A CA 1
ATOM 1058 C C . GLU A 1 143 ? 17.399 1.358 -5.867 1.00 88.56 143 GLU A C 1
ATOM 1060 O O . GLU A 1 143 ? 17.582 0.796 -4.789 1.00 88.56 143 GLU A O 1
ATOM 1065 N N . ASN A 1 144 ? 16.184 1.478 -6.411 1.00 91.44 144 ASN A N 1
ATOM 1066 C CA . ASN A 1 144 ? 14.943 1.062 -5.765 1.00 91.44 144 ASN A CA 1
ATOM 1067 C C . ASN A 1 144 ? 14.097 0.252 -6.741 1.00 91.44 144 ASN A C 1
ATOM 1069 O O . ASN A 1 144 ? 13.201 0.765 -7.412 1.00 91.44 144 ASN A O 1
ATOM 1073 N N . VAL A 1 145 ? 14.395 -1.038 -6.803 1.00 96.19 145 VAL A N 1
ATOM 1074 C CA . VAL A 1 145 ? 13.620 -2.005 -7.571 1.00 96.19 145 VAL A CA 1
ATOM 1075 C C . VAL A 1 145 ? 12.348 -2.367 -6.808 1.00 96.19 145 VAL A C 1
ATOM 1077 O O . VAL A 1 145 ? 12.407 -2.763 -5.643 1.00 96.19 145 VAL A O 1
ATOM 1080 N N . ILE A 1 146 ? 11.198 -2.259 -7.474 1.00 98.00 146 ILE A N 1
ATOM 1081 C CA . ILE A 1 146 ? 9.892 -2.604 -6.911 1.00 98.00 146 ILE A CA 1
ATOM 1082 C C . ILE A 1 146 ? 9.333 -3.806 -7.668 1.00 98.00 146 ILE A C 1
ATOM 1084 O O . ILE A 1 146 ? 9.018 -3.713 -8.853 1.00 98.00 146 ILE A O 1
ATOM 1088 N N . THR A 1 147 ? 9.179 -4.921 -6.965 1.00 97.81 147 THR A N 1
ATOM 1089 C CA . THR A 1 147 ? 8.528 -6.147 -7.455 1.00 97.81 147 THR A CA 1
ATOM 1090 C C . THR A 1 147 ? 7.353 -6.552 -6.580 1.00 97.81 147 THR A C 1
ATOM 1092 O O . THR A 1 147 ? 6.370 -7.091 -7.090 1.00 97.81 147 THR A O 1
ATOM 1095 N N . ASP A 1 148 ? 7.433 -6.234 -5.290 1.00 98.38 148 ASP A N 1
ATOM 1096 C CA . ASP A 1 148 ? 6.519 -6.676 -4.251 1.00 98.38 148 ASP A CA 1
ATOM 1097 C C . ASP A 1 148 ? 5.831 -5.483 -3.577 1.00 98.38 148 ASP A C 1
ATOM 1099 O O . ASP A 1 148 ? 6.421 -4.417 -3.360 1.00 98.38 148 ASP A O 1
ATOM 1103 N N . ILE A 1 149 ? 4.572 -5.691 -3.196 1.00 98.69 149 ILE A N 1
ATOM 1104 C CA . ILE A 1 149 ? 3.764 -4.731 -2.443 1.00 98.69 149 ILE A CA 1
ATOM 1105 C C . ILE A 1 149 ? 3.117 -5.459 -1.271 1.00 98.69 149 ILE A C 1
ATOM 1107 O O . ILE A 1 149 ? 2.452 -6.484 -1.441 1.00 98.69 149 ILE A O 1
ATOM 1111 N N . ALA A 1 150 ? 3.239 -4.895 -0.074 1.00 98.62 150 ALA A N 1
ATOM 1112 C CA . ALA A 1 150 ? 2.583 -5.403 1.124 1.00 98.62 150 ALA A CA 1
ATOM 1113 C C . ALA A 1 150 ? 1.923 -4.276 1.924 1.00 98.62 150 ALA A C 1
ATOM 1115 O O . ALA A 1 150 ? 2.248 -3.102 1.770 1.00 98.62 150 ALA A O 1
ATOM 1116 N N . ILE A 1 151 ? 1.007 -4.635 2.820 1.00 98.44 151 ILE A N 1
ATOM 1117 C CA . ILE A 1 151 ? 0.564 -3.751 3.906 1.00 98.44 151 ILE A CA 1
ATOM 1118 C C . ILE A 1 151 ? 0.985 -4.343 5.238 1.00 98.44 151 ILE A C 1
ATOM 1120 O O . ILE A 1 151 ? 0.900 -5.555 5.428 1.00 98.44 151 ILE A O 1
ATOM 1124 N N . LYS A 1 152 ? 1.416 -3.492 6.163 1.00 98.56 152 LYS A N 1
ATOM 1125 C CA . LYS A 1 152 ? 1.929 -3.906 7.464 1.00 98.56 152 LYS A CA 1
ATOM 1126 C C . LYS A 1 152 ? 1.251 -3.154 8.595 1.00 98.56 152 LYS A C 1
ATOM 1128 O O . LYS A 1 152 ? 1.012 -1.949 8.510 1.00 98.56 152 LYS A O 1
ATOM 1133 N N . ASN A 1 153 ? 0.978 -3.879 9.670 1.00 98.50 153 ASN A N 1
ATOM 1134 C CA . ASN A 1 153 ? 0.608 -3.298 10.945 1.00 98.50 153 ASN A CA 1
ATOM 1135 C C . ASN A 1 153 ? 1.880 -3.045 11.761 1.00 98.50 153 ASN A C 1
ATOM 1137 O O . ASN A 1 153 ? 2.464 -3.969 12.322 1.00 98.50 153 ASN A O 1
ATOM 1141 N N . ASP A 1 154 ? 2.317 -1.789 11.823 1.00 96.38 154 ASP A N 1
ATOM 1142 C CA . ASP A 1 154 ? 3.472 -1.386 12.639 1.00 96.38 154 ASP A CA 1
ATOM 1143 C C . ASP A 1 154 ? 3.119 -1.152 14.116 1.00 96.38 154 ASP A C 1
ATOM 1145 O O . ASP A 1 154 ? 3.990 -0.830 14.928 1.00 96.38 154 ASP A O 1
ATOM 1149 N N . GLY A 1 155 ? 1.840 -1.285 14.467 1.00 95.75 155 GLY A N 1
ATOM 1150 C CA . GLY A 1 155 ? 1.342 -1.151 15.823 1.00 95.75 155 GLY A CA 1
ATOM 1151 C C . GLY A 1 155 ? 1.568 -2.394 16.680 1.00 95.75 155 GLY A C 1
ATOM 1152 O O . GLY A 1 155 ? 2.065 -3.434 16.248 1.00 95.75 155 GLY A O 1
ATOM 1153 N N . THR A 1 156 ? 1.166 -2.269 17.941 1.00 97.00 156 THR A N 1
ATOM 1154 C CA . THR A 1 156 ? 1.248 -3.331 18.956 1.00 97.00 156 THR A CA 1
ATOM 1155 C C . THR A 1 156 ? -0.083 -4.045 19.187 1.00 97.00 156 THR A C 1
ATOM 1157 O O . THR A 1 156 ? -0.151 -4.944 20.020 1.00 97.00 156 THR A O 1
ATOM 1160 N N . GLU A 1 157 ? -1.141 -3.634 18.490 1.00 97.75 157 GLU A N 1
ATOM 1161 C CA . GLU A 1 157 ? -2.489 -4.192 18.594 1.00 97.75 157 GLU A CA 1
ATOM 1162 C C . GLU A 1 157 ? -2.974 -4.653 17.222 1.00 97.75 157 GLU A C 1
ATOM 1164 O O . GLU A 1 157 ? -2.569 -4.105 16.196 1.00 97.75 157 GLU A O 1
ATOM 1169 N N . ASP A 1 158 ? -3.849 -5.655 17.205 1.00 98.38 158 ASP A N 1
ATOM 1170 C CA . ASP A 1 158 ? -4.448 -6.158 15.973 1.00 98.38 158 ASP A CA 1
ATOM 1171 C C . ASP A 1 158 ? -5.365 -5.101 15.346 1.00 98.38 158 ASP A C 1
ATOM 1173 O O . ASP A 1 158 ? -6.186 -4.475 16.020 1.00 98.38 158 ASP A O 1
ATOM 1177 N N . ILE A 1 159 ? -5.280 -4.946 14.026 1.00 98.25 159 ILE A N 1
ATOM 1178 C CA . ILE A 1 159 ? -6.151 -4.049 13.267 1.00 98.25 159 ILE A CA 1
ATOM 1179 C C . ILE A 1 159 ? -7.310 -4.857 12.707 1.00 98.25 159 ILE A C 1
ATOM 1181 O O . ILE A 1 159 ? -7.100 -5.784 11.930 1.00 98.25 159 ILE A O 1
ATOM 1185 N N . VAL A 1 160 ? -8.540 -4.466 13.035 1.00 98.12 160 VAL A N 1
ATOM 1186 C CA . VAL A 1 160 ? -9.739 -4.941 12.332 1.00 98.12 160 VAL A CA 1
ATOM 1187 C C . VAL A 1 160 ? -10.126 -3.893 11.302 1.00 98.12 160 VAL A C 1
ATOM 1189 O O . VAL A 1 160 ? -10.497 -2.771 11.648 1.00 98.12 160 VAL A O 1
ATOM 1192 N N . PHE A 1 161 ? -10.043 -4.247 10.025 1.00 98.38 161 PHE A N 1
ATOM 1193 C CA . PHE A 1 161 ? -10.348 -3.318 8.947 1.00 98.38 161 PHE A CA 1
ATOM 1194 C C . PHE A 1 161 ? -11.846 -3.001 8.901 1.00 98.38 161 PHE A C 1
ATOM 1196 O O . PHE A 1 161 ? -12.694 -3.887 8.755 1.00 98.38 161 PHE A O 1
ATOM 1203 N N . GLY A 1 162 ? -12.163 -1.710 9.013 1.00 96.12 162 GLY A N 1
ATOM 1204 C CA . GLY A 1 162 ? -13.531 -1.205 9.010 1.00 96.12 162 GLY A CA 1
ATOM 1205 C C . GLY A 1 162 ? -14.216 -1.275 7.639 1.00 96.12 162 GLY A C 1
ATOM 1206 O O . GLY A 1 162 ? -13.595 -1.666 6.641 1.00 96.12 162 GLY A O 1
ATOM 1207 N N . PRO A 1 163 ? -15.492 -0.860 7.566 1.00 96.25 163 PRO A N 1
ATOM 1208 C CA . PRO A 1 163 ? -16.264 -0.901 6.334 1.00 96.25 163 PRO A CA 1
ATOM 1209 C C . PRO A 1 163 ? -15.593 -0.164 5.183 1.00 96.25 163 PRO A C 1
ATOM 1211 O O . PRO A 1 163 ? -15.050 0.928 5.360 1.00 96.25 163 PRO A O 1
ATOM 1214 N N . THR A 1 164 ? -15.675 -0.731 3.982 1.00 96.38 164 THR A N 1
ATOM 1215 C CA . THR A 1 164 ? -15.087 -0.183 2.748 1.00 96.38 164 THR A CA 1
ATOM 1216 C C . THR A 1 164 ? -13.561 -0.046 2.748 1.00 96.38 164 THR A C 1
ATOM 1218 O O . THR A 1 164 ? -13.026 0.605 1.853 1.00 96.38 164 THR A O 1
ATOM 1221 N N . SER A 1 165 ? -12.852 -0.637 3.719 1.00 98.44 165 SER A N 1
ATOM 1222 C CA . SER A 1 165 ? -11.386 -0.688 3.679 1.00 98.44 165 SER A CA 1
ATOM 1223 C C . SER A 1 165 ? -10.930 -1.490 2.463 1.00 98.44 165 SER A C 1
ATOM 1225 O O . SER A 1 165 ? -11.412 -2.605 2.235 1.00 98.44 165 SER A O 1
ATOM 1227 N N . SER A 1 166 ? -10.004 -0.942 1.685 1.00 98.56 166 SER A N 1
ATOM 1228 C CA . SER A 1 166 ? -9.554 -1.559 0.439 1.00 98.56 166 SER A CA 1
ATOM 1229 C C . SER A 1 166 ? -8.170 -1.090 0.025 1.00 98.56 166 SER A C 1
ATOM 1231 O O . SER A 1 166 ? -7.779 0.040 0.314 1.00 98.56 166 SER A O 1
ATOM 1233 N N . VAL A 1 167 ? -7.481 -1.928 -0.741 1.00 98.69 167 VAL A N 1
ATOM 1234 C CA . VAL A 1 167 ? -6.279 -1.558 -1.490 1.00 98.69 167 VAL A CA 1
ATOM 1235 C C . VAL A 1 167 ? -6.546 -1.809 -2.966 1.00 98.69 167 VAL A C 1
ATOM 1237 O O . VAL A 1 167 ? -7.025 -2.879 -3.332 1.00 98.69 167 VAL A O 1
ATOM 1240 N N . VAL A 1 168 ? -6.263 -0.824 -3.805 1.00 98.50 168 VAL A N 1
ATOM 1241 C CA . VAL A 1 168 ? -6.319 -0.939 -5.261 1.00 98.50 168 VAL A CA 1
ATOM 1242 C C . VAL A 1 168 ? -4.912 -0.743 -5.794 1.00 98.50 168 VAL A C 1
ATOM 1244 O O . VAL A 1 168 ? -4.262 0.236 -5.450 1.00 98.50 168 VAL A O 1
ATOM 1247 N N . ILE A 1 169 ? -4.446 -1.677 -6.610 1.00 98.69 169 ILE A N 1
ATO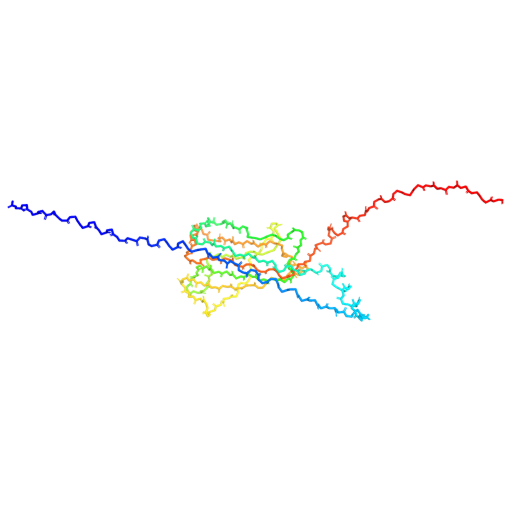M 1248 C CA . ILE A 1 169 ? -3.119 -1.667 -7.224 1.00 98.69 169 ILE A CA 1
ATOM 1249 C C . ILE A 1 169 ? -3.336 -1.631 -8.729 1.00 98.69 169 ILE A C 1
ATOM 1251 O O . ILE A 1 169 ? -4.113 -2.431 -9.248 1.00 98.69 169 ILE A O 1
ATOM 1255 N N . GLY A 1 170 ? -2.676 -0.707 -9.417 1.00 98.19 170 GLY A N 1
ATOM 1256 C CA . GLY A 1 170 ? -2.635 -0.648 -10.872 1.00 98.19 170 GLY A CA 1
ATOM 1257 C C . GLY A 1 170 ? -1.191 -0.652 -11.350 1.00 98.19 170 GLY A C 1
ATOM 1258 O O . GLY A 1 170 ? -0.415 0.207 -10.946 1.00 98.19 170 GLY A O 1
ATOM 1259 N N . VAL A 1 171 ? -0.837 -1.587 -12.225 1.00 98.19 171 VAL A N 1
ATOM 1260 C CA . VAL A 1 171 ? 0.480 -1.693 -12.861 1.00 98.19 171 VAL A CA 1
ATOM 1261 C C . VAL A 1 171 ? 0.303 -1.555 -14.366 1.00 98.19 171 VAL A C 1
ATOM 1263 O O . VAL A 1 171 ? -0.321 -2.377 -15.035 1.00 98.19 171 VAL A O 1
ATOM 1266 N N . ASN A 1 172 ? 0.853 -0.486 -14.927 1.00 97.44 172 ASN A N 1
ATOM 1267 C CA . ASN A 1 172 ? 0.703 -0.165 -16.342 1.00 97.44 172 ASN A CA 1
ATOM 1268 C C . ASN A 1 172 ? 1.886 -0.655 -17.169 1.00 97.44 172 ASN A C 1
ATOM 1270 O O . ASN A 1 172 ? 1.688 -1.049 -18.324 1.00 97.44 172 ASN A O 1
ATOM 1274 N N . GLN A 1 173 ? 3.094 -0.603 -16.601 1.00 96.56 173 GLN A N 1
ATOM 1275 C CA . GLN A 1 173 ? 4.333 -0.969 -17.278 1.00 96.56 173 GLN A CA 1
ATOM 1276 C C . GLN A 1 173 ? 5.275 -1.726 -16.346 1.00 96.56 173 GLN A C 1
ATOM 1278 O O . GLN A 1 173 ? 5.429 -1.363 -15.179 1.00 96.56 173 GLN A O 1
ATOM 1283 N N . ILE A 1 174 ? 5.935 -2.736 -16.903 1.00 96.56 174 ILE A N 1
ATOM 1284 C CA . ILE A 1 174 ? 6.947 -3.555 -16.235 1.00 96.56 174 ILE A CA 1
ATOM 1285 C C . ILE A 1 174 ? 8.184 -3.699 -17.118 1.00 96.56 174 ILE A C 1
ATOM 1287 O O . ILE A 1 174 ? 8.108 -3.502 -18.331 1.00 96.56 174 ILE A O 1
ATOM 1291 N N . MET A 1 175 ? 9.304 -4.082 -16.520 1.00 94.31 175 MET A N 1
ATOM 1292 C CA . MET A 1 175 ? 10.529 -4.444 -17.228 1.00 94.31 175 MET A CA 1
ATOM 1293 C C . MET A 1 175 ? 11.068 -5.756 -16.669 1.00 94.31 175 MET A C 1
ATOM 1295 O O . MET A 1 175 ? 11.161 -5.910 -15.453 1.00 94.31 175 MET A O 1
ATOM 1299 N N . VAL A 1 1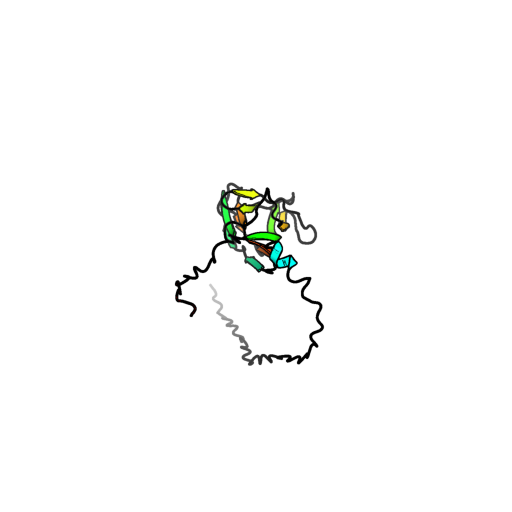76 ? 11.395 -6.707 -17.544 1.00 88.56 176 VAL A N 1
ATOM 1300 C CA . VAL A 1 176 ? 11.990 -7.985 -17.125 1.00 88.56 176 VAL A CA 1
ATOM 1301 C C . VAL A 1 176 ? 13.432 -7.735 -16.691 1.00 88.56 176 VAL A C 1
ATOM 1303 O O . VAL A 1 176 ? 14.176 -7.049 -17.391 1.00 88.56 176 VAL A O 1
ATOM 1306 N N . SER A 1 177 ? 13.833 -8.285 -15.546 1.00 72.81 177 SER A N 1
ATOM 1307 C CA . SER A 1 177 ? 15.225 -8.219 -15.098 1.00 72.81 177 SER A CA 1
ATOM 1308 C C . SER A 1 177 ? 16.162 -8.962 -16.063 1.00 72.81 177 SER A C 1
ATOM 1310 O O . SER A 1 177 ? 15.865 -10.066 -16.521 1.00 72.81 177 SER A O 1
ATOM 1312 N N . GLU A 1 178 ? 17.328 -8.378 -16.362 1.00 63.78 178 GLU A N 1
ATOM 1313 C CA . GLU A 1 178 ? 18.291 -8.889 -17.361 1.00 63.78 178 GLU A CA 1
ATOM 1314 C C . GLU A 1 178 ? 18.809 -10.318 -17.079 1.00 63.78 178 GLU A C 1
ATOM 1316 O O . GLU A 1 178 ? 19.403 -10.948 -17.950 1.00 63.78 178 GLU A O 1
ATOM 1321 N N . HIS A 1 179 ? 18.567 -10.871 -15.886 1.00 48.91 179 HIS A N 1
ATOM 1322 C CA . HIS A 1 179 ? 19.004 -12.222 -15.518 1.00 48.91 179 HIS A CA 1
ATOM 1323 C C . HIS A 1 179 ? 18.151 -13.351 -16.123 1.00 48.91 179 HIS A C 1
ATOM 1325 O O . HIS A 1 179 ? 18.579 -14.502 -16.076 1.00 48.91 179 HIS A O 1
ATOM 1331 N N . GLU A 1 180 ? 16.992 -13.055 -16.722 1.00 48.53 180 GLU A N 1
ATOM 1332 C CA . GLU A 1 180 ? 16.113 -14.076 -17.325 1.00 48.53 180 GLU A CA 1
ATOM 1333 C C . GLU A 1 180 ? 16.000 -13.978 -18.859 1.00 48.53 180 GLU A C 1
ATOM 1335 O O . GLU A 1 180 ? 15.389 -14.832 -19.497 1.00 48.53 180 GLU A O 1
ATOM 1340 N N . ALA A 1 181 ? 16.639 -12.986 -19.488 1.00 49.12 181 ALA A N 1
ATOM 1341 C CA . ALA A 1 181 ? 16.534 -12.752 -20.933 1.00 49.12 181 ALA A CA 1
ATOM 1342 C C . ALA A 1 181 ? 17.336 -13.744 -21.812 1.00 49.12 181 ALA A C 1
ATOM 1344 O O . ALA A 1 181 ? 17.221 -13.707 -23.035 1.00 49.12 181 ALA A O 1
ATOM 1345 N N . HIS A 1 182 ? 18.131 -14.645 -21.220 1.00 42.09 182 HIS A N 1
ATOM 1346 C CA . HIS A 1 182 ? 19.039 -15.557 -21.942 1.00 42.09 182 HIS A CA 1
ATOM 1347 C C . HIS A 1 182 ? 18.601 -17.038 -21.951 1.00 42.09 182 HIS A C 1
ATOM 1349 O O . HIS A 1 182 ? 19.412 -17.928 -22.197 1.00 42.09 182 HIS A O 1
ATOM 1355 N N . GLY A 1 183 ? 17.326 -17.330 -21.684 1.00 40.62 183 GLY A N 1
ATOM 1356 C CA . GLY A 1 183 ? 16.817 -18.701 -21.533 1.00 40.62 183 GLY A CA 1
ATOM 1357 C C . GLY A 1 183 ? 16.415 -19.463 -22.805 1.00 40.62 183 GLY A C 1
ATOM 1358 O O . GLY A 1 183 ? 15.931 -20.583 -22.673 1.00 40.62 183 GLY A O 1
ATOM 1359 N N . GLU A 1 184 ? 16.590 -18.916 -24.013 1.00 42.56 184 GLU A N 1
ATOM 1360 C CA . GLU A 1 184 ? 16.244 -19.608 -25.269 1.00 42.56 184 GLU A CA 1
ATOM 1361 C C . GLU A 1 184 ? 17.368 -19.523 -26.320 1.00 42.56 184 GLU A C 1
ATOM 1363 O O . GLU A 1 184 ? 17.205 -18.946 -27.391 1.00 42.56 184 GLU A O 1
ATOM 1368 N N . GLU A 1 185 ? 18.519 -20.150 -26.056 1.00 39.03 185 GLU A N 1
ATOM 1369 C CA . GLU A 1 185 ? 19.401 -20.601 -27.143 1.00 39.03 185 GLU A CA 1
ATOM 1370 C C . GLU A 1 185 ? 19.089 -22.065 -27.479 1.00 39.03 185 GLU A C 1
ATOM 1372 O O . GLU A 1 185 ? 19.493 -23.013 -26.804 1.00 39.03 185 GLU A O 1
ATOM 1377 N N . SER A 1 186 ? 18.319 -22.241 -28.552 1.00 36.44 186 SER A N 1
ATOM 1378 C CA . SER A 1 186 ? 18.122 -23.514 -29.240 1.00 36.44 186 SER A CA 1
ATOM 1379 C C . SER A 1 186 ? 19.469 -24.047 -29.745 1.00 36.44 186 SER A C 1
ATOM 1381 O O . SER A 1 186 ? 20.008 -23.540 -30.729 1.00 36.44 186 SER A O 1
ATOM 1383 N N . HIS A 1 187 ? 19.979 -25.115 -29.127 1.00 38.09 187 HIS A N 1
ATOM 1384 C CA . HIS A 1 187 ? 21.056 -25.938 -29.681 1.00 38.09 187 HIS A CA 1
ATOM 1385 C C . HIS A 1 187 ? 20.620 -26.552 -31.025 1.00 38.09 187 HIS A C 1
ATOM 1387 O O . HIS A 1 187 ? 19.942 -27.577 -31.070 1.00 38.09 187 HIS A O 1
ATOM 1393 N N . GLY A 1 188 ? 21.016 -25.912 -32.127 1.00 35.16 188 GLY A N 1
ATOM 1394 C CA . GLY A 1 188 ? 21.051 -26.515 -33.455 1.00 35.16 188 GLY A CA 1
ATOM 1395 C C . GLY A 1 188 ? 22.347 -27.303 -33.620 1.00 35.16 188 GLY A C 1
ATOM 1396 O O . GLY A 1 188 ? 23.426 -26.726 -33.694 1.00 35.16 188 GLY A O 1
ATOM 1397 N N . GLU A 1 189 ? 22.233 -28.625 -33.628 1.00 36.69 189 GLU A N 1
ATOM 1398 C CA . GLU A 1 189 ? 23.308 -29.573 -33.914 1.00 36.69 189 GLU A CA 1
ATOM 1399 C C . GLU A 1 189 ? 23.663 -29.511 -35.414 1.00 36.69 189 GLU A C 1
ATOM 1401 O O . GLU A 1 189 ? 22.859 -29.896 -36.264 1.00 36.69 189 GLU A O 1
ATOM 1406 N N . GLU A 1 190 ? 24.847 -28.991 -35.758 1.00 37.62 190 GLU A N 1
ATOM 1407 C CA . GLU A 1 190 ? 25.391 -29.050 -37.120 1.00 37.62 190 GLU A CA 1
ATOM 1408 C C . GLU A 1 190 ? 26.010 -30.432 -37.376 1.00 37.62 190 GLU A C 1
ATOM 1410 O O . GLU A 1 190 ? 27.070 -30.777 -36.854 1.00 37.62 190 GLU A O 1
ATOM 1415 N N . THR A 1 191 ? 25.347 -31.238 -38.204 1.00 37.75 191 THR A N 1
ATOM 1416 C CA . THR A 1 191 ? 25.922 -32.453 -38.792 1.00 37.75 191 THR A CA 1
ATOM 1417 C C . THR A 1 191 ? 26.832 -32.099 -39.968 1.00 37.75 191 THR A C 1
ATOM 1419 O O . THR A 1 191 ? 26.380 -31.507 -40.949 1.00 37.75 191 THR A O 1
ATOM 1422 N N . GLU A 1 192 ? 28.097 -32.515 -39.873 1.00 41.62 192 GLU A N 1
ATOM 1423 C CA . GLU A 1 192 ? 29.117 -32.480 -40.926 1.00 41.62 192 GLU A CA 1
ATOM 1424 C C . GLU A 1 192 ? 28.653 -33.159 -42.230 1.00 41.62 192 GLU A C 1
ATOM 1426 O O . GLU A 1 192 ? 28.135 -34.277 -42.223 1.00 41.62 192 GLU A O 1
ATOM 1431 N N . GLY A 1 193 ? 28.922 -32.516 -43.370 1.00 33.94 193 GLY A N 1
ATOM 1432 C CA . GLY A 1 193 ? 28.773 -33.093 -44.705 1.00 33.94 193 GLY A CA 1
ATOM 1433 C C . GLY A 1 193 ? 29.952 -32.708 -45.597 1.00 33.94 193 GLY A C 1
ATOM 1434 O O . GLY A 1 193 ? 29.970 -31.626 -46.174 1.00 33.94 193 GLY A O 1
ATOM 1435 N N . HIS A 1 194 ? 30.936 -33.603 -45.696 1.00 39.84 194 HIS A N 1
ATOM 1436 C CA . HIS A 1 194 ? 32.101 -33.515 -46.579 1.00 39.84 194 HIS A CA 1
ATOM 1437 C C . HIS A 1 194 ? 31.991 -34.568 -47.697 1.00 39.84 194 HIS A C 1
ATOM 1439 O O . HIS A 1 194 ? 31.818 -35.750 -47.400 1.00 39.84 194 HIS A O 1
ATOM 1445 N N . SER A 1 195 ? 32.063 -34.153 -48.967 1.00 41.69 195 SER A N 1
ATOM 1446 C CA . SER A 1 195 ? 32.635 -34.880 -50.132 1.00 41.69 195 SER A CA 1
ATOM 1447 C C . SER A 1 195 ? 32.382 -34.044 -51.400 1.00 41.69 195 SER A C 1
ATOM 1449 O O . SER A 1 195 ? 31.242 -33.705 -51.699 1.00 41.69 195 SER A O 1
ATOM 1451 N N . GLU A 1 196 ? 33.416 -33.408 -51.955 1.00 42.88 196 GLU A N 1
ATOM 1452 C CA . GLU A 1 196 ? 34.341 -33.880 -53.014 1.00 42.88 196 GLU A CA 1
ATOM 1453 C C . GLU A 1 196 ? 33.909 -33.365 -54.405 1.00 42.88 196 GLU A C 1
ATOM 1455 O O . GLU A 1 196 ? 32.910 -33.801 -54.973 1.00 42.88 196 GLU A O 1
ATOM 1460 N N . GLU A 1 197 ? 34.669 -32.383 -54.910 1.00 43.34 197 GLU A N 1
ATOM 1461 C CA . GLU A 1 197 ? 34.657 -31.892 -56.297 1.00 43.34 197 GLU A CA 1
ATOM 1462 C C . GLU A 1 197 ? 35.457 -32.839 -57.217 1.00 43.34 197 GLU A C 1
ATOM 1464 O O . GLU A 1 197 ? 36.389 -33.507 -56.762 1.00 43.34 197 GLU A O 1
ATOM 1469 N N . GLU A 1 198 ? 35.054 -32.878 -58.496 1.00 42.09 198 GLU A N 1
ATOM 1470 C CA . GLU A 1 198 ? 35.610 -33.661 -59.624 1.00 42.09 198 GLU A CA 1
ATOM 1471 C C . GLU A 1 198 ? 37.116 -33.488 -59.896 1.00 42.09 198 GLU A C 1
ATOM 1473 O O . GLU A 1 198 ? 37.643 -32.357 -59.776 1.00 42.09 198 GLU A O 1
#

Mean predicted aligned error: 16.07 Å

Radius of gyration: 29.09 Å; Cα contacts (8 Å, |Δi|>4): 335; chains: 1; bounding box: 93×50×97 Å

Nearest PDB structures (foldseek):
  6s0f-assembly1_B  TM=4.265E-01  e=2.680E-02  uncultured bacterium pG7
  6yf6-assembly1_B  TM=3.362E-01  e=3.677E-02  Enterobacter cloacae subsp. cloacae ATCC 13047
  7x9g-assembly1_B  TM=3.497E-01  e=7.692E-02  Homo sapiens
  6zt0-assembly1_A  TM=4.095E-01  e=2.726E-01  Drosophila melanogaster
  6beg-assembly1_C  TM=2.988E-01  e=3.081E+00  Vaccinia virus WR